Protein AF-A0A9D5MSA2-F1 (afdb_monomer_lite)

Sequence (176 aa):
MNFQTQTVTMQEIEQLLKQGGQPVIFFVNGDSSALLQPTLATNIQATTGYEAATAITNDNKSYEMMLSNYLHQLGIPAHIKGYEYIKKAIELAMQNASILRSITKELYPDIAKCYGTTPSRVERAIRHAIETAWNRGSIELQDDLFGTTISNMKGKPTNGEFIAMIAEKFRLQTVA

Secondary structure (DSSP, 8-state):
--PPP----HHHHHHHHTT-SSPPP----S---TTSHHHHHHHHHHHH-S--------HHHHHHHHHHHHHHHTT--TTSHHHHHHHHHHHHHHH-GGGGGGTTTTHHHHHHHHTTS-HHHHHHHHHHHHHHHHHHS-HHHHHHHH-TTS-TTS-SPPHHHHHHHHHHHHHHHHH-

Structure (mmCIF, N/CA/C/O backbone):
data_AF-A0A9D5MSA2-F1
#
_entry.id   AF-A0A9D5MSA2-F1
#
loop_
_atom_site.group_PDB
_atom_site.id
_atom_site.type_symbol
_atom_site.label_atom_id
_atom_site.label_alt_id
_atom_site.label_comp_id
_atom_site.label_asym_id
_atom_site.label_entity_id
_atom_site.label_seq_id
_atom_site.pdbx_PDB_ins_code
_atom_site.Cartn_x
_atom_site.Cartn_y
_atom_site.Cartn_z
_atom_site.occupancy
_atom_site.B_iso_or_equiv
_atom_site.auth_seq_id
_atom_site.auth_comp_id
_atom_site.auth_asym_id
_atom_site.auth_atom_id
_atom_site.pdbx_PDB_model_num
ATOM 1 N N . MET A 1 1 ? -1.607 21.422 23.959 1.00 36.84 1 MET A N 1
ATOM 2 C CA . MET A 1 1 ? -2.524 21.440 25.120 1.00 36.84 1 MET A CA 1
ATOM 3 C C . MET A 1 1 ? -2.220 20.204 25.948 1.00 36.84 1 MET A C 1
ATOM 5 O O . MET A 1 1 ? -2.260 19.121 25.387 1.00 36.84 1 MET A O 1
ATOM 9 N N . ASN A 1 2 ? -1.849 20.358 27.221 1.00 33.44 2 ASN A N 1
ATOM 10 C CA . ASN A 1 2 ? -1.682 19.227 28.137 1.00 33.44 2 ASN A CA 1
ATOM 11 C C . ASN A 1 2 ? -3.052 18.906 28.735 1.00 33.44 2 ASN A C 1
ATOM 13 O O . ASN A 1 2 ? -3.585 19.719 29.487 1.00 33.44 2 ASN A O 1
ATOM 17 N N . PHE A 1 3 ? -3.628 17.761 28.382 1.00 44.97 3 PHE A N 1
ATOM 18 C CA . PHE A 1 3 ? -4.864 17.279 28.993 1.00 44.97 3 PHE A CA 1
ATOM 19 C C . PHE A 1 3 ? -4.500 16.382 30.177 1.00 44.97 3 PHE A C 1
ATOM 21 O O . PHE A 1 3 ? -3.774 15.404 30.009 1.00 44.97 3 PHE A O 1
ATOM 28 N N . GLN A 1 4 ? -4.959 16.733 31.378 1.00 41.66 4 GLN A N 1
ATOM 29 C CA . GLN A 1 4 ? -4.840 15.860 32.545 1.00 41.66 4 GLN A CA 1
ATOM 30 C C . GLN A 1 4 ? -6.066 14.950 32.608 1.00 41.66 4 GLN A C 1
ATOM 32 O O . GLN A 1 4 ? -7.195 15.424 32.497 1.00 41.66 4 GLN A O 1
ATOM 37 N N . THR A 1 5 ? -5.849 13.645 32.754 1.00 48.53 5 THR A N 1
ATOM 38 C CA . THR A 1 5 ? -6.921 12.666 32.938 1.00 48.53 5 THR A CA 1
ATOM 39 C C . THR A 1 5 ? -7.240 12.534 34.424 1.00 48.53 5 THR A C 1
ATOM 41 O O . THR A 1 5 ? -6.344 12.402 35.256 1.00 48.53 5 THR A O 1
ATOM 44 N N . GLN A 1 6 ? -8.527 12.574 34.766 1.00 59.47 6 GLN A N 1
ATOM 45 C CA . GLN A 1 6 ? -9.015 12.369 36.127 1.00 59.47 6 GLN A CA 1
ATOM 46 C C . GLN A 1 6 ? -10.194 11.398 36.095 1.00 59.47 6 GLN A C 1
ATOM 48 O O . GLN A 1 6 ? -11.087 11.519 35.257 1.00 59.47 6 GLN A O 1
ATOM 53 N N . THR A 1 7 ? -10.201 10.437 37.016 1.00 56.62 7 THR A N 1
ATOM 54 C CA . THR A 1 7 ? -11.362 9.577 37.250 1.00 56.62 7 THR A CA 1
ATOM 55 C C . THR A 1 7 ? -12.430 10.384 37.980 1.00 56.62 7 THR A C 1
ATOM 57 O O . THR A 1 7 ? -12.160 10.917 39.053 1.00 56.62 7 THR A O 1
ATOM 60 N N . VAL A 1 8 ? -13.630 10.454 37.408 1.00 63.06 8 VAL A N 1
ATOM 61 C CA . VAL A 1 8 ? -14.805 11.112 37.998 1.00 63.06 8 VAL A CA 1
ATOM 62 C C . VAL A 1 8 ? -15.888 10.086 38.306 1.00 63.06 8 VAL A C 1
ATOM 64 O O . VAL A 1 8 ? -16.081 9.114 37.573 1.00 63.06 8 VAL A O 1
ATOM 67 N N . THR A 1 9 ? -16.591 10.299 39.410 1.00 71.31 9 THR A N 1
ATOM 68 C CA . THR A 1 9 ? -17.727 9.488 39.850 1.00 71.31 9 THR A CA 1
ATOM 69 C C . THR A 1 9 ? -19.030 9.948 39.186 1.00 71.31 9 THR A C 1
ATOM 71 O O . THR A 1 9 ? -19.163 11.095 38.762 1.00 71.31 9 THR A O 1
ATOM 74 N N . MET A 1 10 ? -20.043 9.074 39.132 1.00 61.34 10 MET A N 1
ATOM 75 C CA . MET A 1 10 ? -21.355 9.418 38.554 1.00 61.34 10 MET A CA 1
ATOM 76 C C . MET A 1 10 ? -22.056 10.578 39.277 1.00 61.34 10 MET A C 1
ATOM 78 O O . MET A 1 10 ? -22.744 11.371 38.641 1.00 61.34 10 MET A O 1
ATOM 82 N N . GLN A 1 11 ? -21.842 10.728 40.586 1.00 67.25 11 GLN A N 1
ATOM 83 C CA . GLN A 1 11 ? -22.419 11.833 41.358 1.00 67.25 11 GLN A CA 1
ATOM 84 C C . GLN A 1 11 ? -21.805 13.187 40.975 1.00 67.25 11 GLN A C 1
ATOM 86 O O . GLN A 1 11 ? -22.522 14.180 40.857 1.00 67.25 11 GLN A O 1
ATOM 91 N N . GLU A 1 12 ? -20.496 13.223 40.723 1.00 70.19 12 GLU A N 1
ATOM 92 C CA . GLU A 1 12 ? -19.803 14.426 40.245 1.00 70.19 12 GLU A CA 1
ATOM 93 C C . GLU A 1 12 ? -20.259 14.793 38.828 1.00 70.19 12 GLU A C 1
ATOM 95 O O . GLU A 1 12 ? -20.496 15.965 38.535 1.00 70.19 12 GLU A O 1
ATOM 100 N N . ILE A 1 13 ? -20.470 13.789 37.970 1.00 66.38 13 ILE A N 1
ATOM 101 C CA . ILE A 1 13 ? -21.014 13.970 36.618 1.00 66.38 13 ILE A CA 1
ATOM 102 C C . ILE A 1 13 ? -22.407 14.606 36.670 1.00 66.38 13 ILE A C 1
ATOM 104 O O . ILE A 1 13 ? -22.654 15.609 36.002 1.00 66.38 13 ILE A O 1
ATOM 108 N N . GLU A 1 14 ? -23.312 14.078 37.495 1.00 67.25 14 GLU A N 1
ATOM 109 C CA . GLU A 1 14 ? -24.654 14.646 37.652 1.00 67.25 14 GLU A CA 1
ATOM 110 C C . GLU A 1 14 ? -24.626 16.090 38.162 1.00 67.25 14 GLU A C 1
ATOM 112 O O . GLU A 1 14 ? -25.434 16.919 37.734 1.00 67.25 14 GLU A O 1
ATOM 117 N N . GLN A 1 15 ? -23.707 16.405 39.076 1.00 70.44 15 GLN A N 1
ATOM 118 C CA . GLN A 1 15 ? -23.569 17.748 39.628 1.00 70.44 15 GLN A CA 1
ATOM 119 C C . GLN A 1 15 ? -23.040 18.746 38.591 1.00 70.44 15 GLN A C 1
ATOM 121 O O . GLN A 1 15 ? -23.484 19.894 38.586 1.00 70.44 15 GLN A O 1
ATOM 126 N N . LEU A 1 16 ? -22.149 18.316 37.692 1.00 65.75 16 LEU A N 1
ATOM 127 C CA . LEU A 1 16 ? -21.674 19.127 36.567 1.00 65.75 16 LEU A CA 1
ATOM 128 C C . LEU A 1 16 ? -22.790 19.394 35.550 1.00 65.75 16 LEU A C 1
ATOM 130 O O . LEU A 1 16 ? -22.964 20.530 35.112 1.00 65.75 16 LEU A O 1
ATOM 134 N N . LEU A 1 17 ? -23.596 18.380 35.224 1.00 64.44 17 LEU A N 1
ATOM 135 C CA . LEU A 1 17 ? -24.706 18.520 34.275 1.00 64.44 17 LEU A CA 1
ATOM 136 C C . LEU A 1 17 ? -25.809 19.458 34.800 1.00 64.44 17 LEU A C 1
ATOM 138 O O . LEU A 1 17 ? -26.369 20.248 34.039 1.00 64.44 17 LEU A O 1
ATOM 142 N N . LYS A 1 18 ? -26.076 19.440 36.114 1.00 68.19 18 LYS A N 1
ATOM 143 C CA . LYS A 1 18 ? -27.074 20.308 36.771 1.00 68.19 18 LYS A CA 1
ATOM 144 C C . LYS A 1 18 ? -26.703 21.798 36.791 1.00 68.19 18 LYS A C 1
ATOM 146 O O . LYS A 1 18 ? -27.581 22.615 37.057 1.00 68.19 18 LYS A O 1
ATOM 151 N N . GLN A 1 19 ? -25.450 22.172 36.512 1.00 64.50 19 GLN A N 1
ATOM 152 C CA . GLN A 1 19 ? -25.018 23.580 36.506 1.00 64.50 19 GLN A CA 1
ATOM 153 C C . GLN A 1 19 ? -25.380 24.342 35.216 1.00 64.50 19 GLN A C 1
ATOM 155 O O . GLN A 1 19 ? -25.252 25.561 35.195 1.00 64.50 19 GLN A O 1
ATOM 160 N N . GLY A 1 20 ? -25.926 23.656 34.202 1.00 50.72 20 GLY A N 1
ATOM 161 C CA . GLY A 1 20 ? -2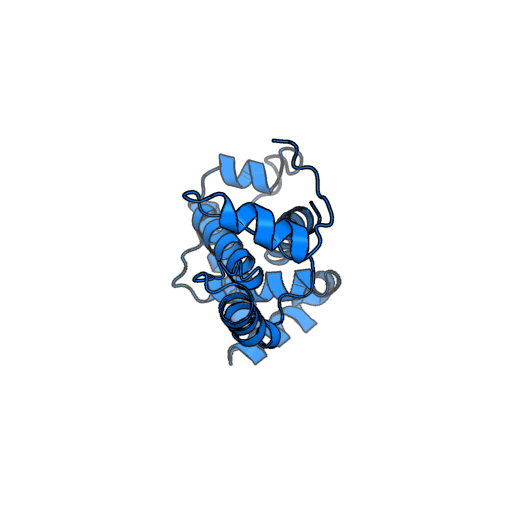6.721 24.243 33.118 1.00 50.72 20 GLY A CA 1
ATOM 162 C C . GLY A 1 20 ? -25.956 25.033 32.044 1.00 50.72 20 GLY A C 1
ATOM 163 O O . GLY A 1 20 ? -25.416 26.105 32.293 1.00 50.72 20 GLY A O 1
ATOM 164 N N . GLY A 1 21 ? -26.028 24.555 30.795 1.00 56.69 21 GLY A N 1
ATOM 165 C CA . GLY A 1 21 ? -25.894 25.398 29.594 1.00 56.69 21 GLY A CA 1
ATOM 166 C C . GLY A 1 21 ? -24.734 25.099 28.641 1.00 56.69 21 GLY A C 1
ATOM 167 O O . GLY A 1 21 ? -24.761 25.606 27.522 1.00 56.69 21 GLY A O 1
ATOM 168 N N . GLN A 1 22 ? -23.747 24.279 29.021 1.00 56.53 22 GLN A N 1
ATOM 169 C CA . GLN A 1 22 ? -22.640 23.909 28.127 1.00 56.53 22 GLN A CA 1
ATOM 170 C C . GLN A 1 22 ? -22.557 22.397 27.888 1.00 56.53 22 GLN A C 1
ATOM 172 O O . GLN A 1 22 ? -22.730 21.622 28.830 1.00 56.53 22 GLN A O 1
ATOM 177 N N . PRO A 1 23 ? -22.295 21.963 26.640 1.00 57.28 23 PRO A N 1
ATOM 178 C CA . PRO A 1 23 ? -22.116 20.553 26.328 1.00 57.28 23 PRO A CA 1
ATOM 179 C C . PRO A 1 23 ? -20.853 20.015 27.010 1.00 57.28 23 PRO A C 1
ATOM 181 O O . PRO A 1 23 ? -19.770 20.585 26.876 1.00 57.28 23 PRO A O 1
ATOM 184 N N . VAL A 1 24 ? -20.992 18.898 27.723 1.00 64.56 24 VAL A N 1
ATOM 185 C CA . VAL A 1 24 ? -19.878 18.180 28.358 1.00 64.56 24 VAL A CA 1
ATOM 186 C C . VAL A 1 24 ? -19.486 17.002 27.466 1.00 64.56 24 VAL A C 1
ATOM 188 O O . VAL A 1 24 ? -20.344 16.213 27.075 1.00 64.56 24 VAL A O 1
ATOM 191 N N . ILE A 1 25 ? -18.197 16.880 27.134 1.00 62.72 25 ILE A N 1
ATOM 192 C CA . ILE A 1 25 ? -17.659 15.770 26.333 1.00 62.72 25 ILE A CA 1
ATOM 193 C C . ILE A 1 25 ? -16.958 14.779 27.265 1.00 62.72 25 ILE A C 1
ATOM 195 O O . ILE A 1 25 ? -16.060 15.160 28.014 1.00 62.72 25 ILE A O 1
ATOM 199 N N . PHE A 1 26 ? -17.340 13.504 27.181 1.00 65.12 26 PHE A N 1
ATOM 200 C CA . PHE A 1 26 ? -16.696 12.406 27.900 1.00 65.12 26 PHE A CA 1
ATOM 201 C C . PHE A 1 26 ? -15.825 11.582 26.950 1.00 65.12 26 PHE A C 1
ATOM 203 O O . PHE A 1 26 ? -16.285 11.170 25.886 1.00 65.12 26 PHE A O 1
ATOM 210 N N . PHE A 1 27 ? -14.585 11.308 27.357 1.00 58.62 27 PHE A N 1
ATOM 211 C CA . PHE A 1 27 ? -13.688 10.383 26.666 1.00 58.62 27 PHE A CA 1
ATOM 212 C C . PHE A 1 27 ? -13.659 9.058 27.429 1.00 58.62 27 PHE A C 1
ATOM 214 O O . PHE A 1 27 ? -13.379 9.038 28.627 1.00 58.62 27 PHE A O 1
ATOM 221 N N . VAL A 1 28 ? -13.953 7.951 26.746 1.00 60.12 28 VAL A N 1
ATOM 222 C CA . VAL A 1 28 ? -13.870 6.603 27.322 1.00 60.12 28 VAL A CA 1
ATOM 223 C C . VAL A 1 28 ? -12.564 5.970 26.848 1.00 60.12 28 VAL A C 1
ATOM 225 O O . VAL A 1 28 ? -12.382 5.771 25.653 1.00 60.12 28 VAL A O 1
ATOM 228 N N . ASN A 1 29 ? -11.656 5.658 27.775 1.00 46.75 29 ASN A N 1
ATOM 229 C CA . ASN A 1 29 ? -10.449 4.881 27.484 1.00 46.75 29 ASN A CA 1
ATOM 230 C C . ASN A 1 29 ? -10.742 3.395 27.728 1.00 46.75 29 ASN A C 1
ATOM 232 O O . ASN A 1 29 ? -10.865 2.971 28.876 1.00 46.75 29 ASN A O 1
ATOM 236 N N . GLY A 1 30 ? -10.873 2.612 26.659 1.00 52.72 30 GLY A N 1
ATOM 237 C CA . GLY A 1 30 ? -11.161 1.178 26.725 1.00 52.72 30 GLY A CA 1
ATOM 238 C C . GLY A 1 30 ? -11.937 0.689 25.505 1.00 52.72 30 GLY A C 1
ATOM 239 O O . GLY A 1 30 ? -12.570 1.484 24.818 1.00 52.72 30 GLY A O 1
ATOM 240 N N . ASP A 1 31 ? -11.839 -0.613 25.233 1.00 48.25 31 ASP A N 1
ATOM 241 C CA . ASP A 1 31 ? -12.243 -1.276 23.989 1.00 48.25 31 ASP A CA 1
ATOM 242 C C . ASP A 1 31 ? -13.576 -0.761 23.411 1.00 48.25 31 ASP A C 1
ATOM 244 O O . ASP A 1 31 ? -14.658 -0.971 23.973 1.00 48.25 31 ASP A O 1
ATOM 248 N N . SER A 1 32 ? -13.483 -0.103 22.251 1.00 52.97 32 SER A N 1
ATOM 249 C CA . SER A 1 32 ? -14.593 0.484 21.488 1.00 52.97 32 SER A CA 1
ATOM 250 C C . SER A 1 32 ? -15.433 -0.587 20.788 1.00 52.97 32 SER A C 1
ATOM 252 O O . SER A 1 32 ? -15.779 -0.466 19.610 1.00 52.97 32 SER A O 1
ATOM 254 N N . SER A 1 33 ? -15.773 -1.670 21.488 1.00 48.97 33 SER A N 1
ATOM 255 C CA . SER A 1 33 ? -16.647 -2.685 20.919 1.00 48.97 33 SER A CA 1
ATOM 256 C C . SER A 1 33 ? -18.022 -2.063 20.648 1.00 48.97 33 SER A C 1
ATOM 258 O O . SER A 1 33 ? -18.666 -1.479 21.523 1.00 48.97 33 SER A O 1
ATOM 260 N N . ALA A 1 34 ? -18.481 -2.183 19.400 1.00 50.25 34 ALA A N 1
ATOM 261 C CA . ALA A 1 34 ? -19.756 -1.643 18.923 1.00 50.25 34 ALA A CA 1
ATOM 262 C C . ALA A 1 34 ? -20.981 -2.094 19.749 1.00 50.25 34 ALA A C 1
ATOM 264 O O . ALA A 1 34 ? -22.050 -1.499 19.648 1.00 50.25 34 ALA A O 1
ATOM 265 N N . LEU A 1 35 ? -20.821 -3.122 20.590 1.00 44.81 35 LEU A N 1
ATOM 266 C CA . LEU A 1 35 ? -21.859 -3.714 21.431 1.00 44.81 35 LEU A CA 1
ATOM 267 C C . LEU A 1 35 ? -22.116 -2.955 22.747 1.00 44.81 35 LEU A C 1
ATOM 269 O O . LEU A 1 35 ? -23.176 -3.136 23.340 1.00 44.81 35 LEU A O 1
ATOM 273 N N . LEU A 1 36 ? -21.197 -2.096 23.204 1.00 49.34 36 LEU A N 1
ATOM 274 C CA . LEU A 1 36 ? -21.383 -1.304 24.434 1.00 49.34 36 LEU A CA 1
ATOM 275 C C . LEU A 1 36 ? -22.118 0.027 24.186 1.00 49.34 36 LEU A C 1
ATOM 277 O O . LEU A 1 36 ? -22.611 0.658 25.119 1.00 49.34 36 LEU A O 1
ATOM 281 N N . GLN A 1 37 ? -22.214 0.451 22.926 1.00 54.03 37 GLN A N 1
ATOM 282 C CA . GLN A 1 37 ? -22.588 1.812 22.528 1.00 54.03 37 GLN A CA 1
ATOM 283 C C . GLN A 1 37 ? -24.081 2.148 22.681 1.00 54.03 37 GLN A C 1
ATOM 285 O O . GLN A 1 37 ? -24.373 3.212 23.232 1.00 54.03 37 GLN A O 1
ATOM 290 N N . PRO A 1 38 ? -25.036 1.281 22.273 1.00 53.50 38 PRO A N 1
ATOM 291 C CA . PRO A 1 38 ? -26.453 1.573 22.488 1.00 53.50 38 PRO A CA 1
ATOM 292 C C . PRO A 1 38 ? -26.753 1.619 23.989 1.00 53.50 38 PRO A C 1
ATOM 294 O O . PRO A 1 38 ? -27.417 2.525 24.476 1.00 53.50 38 PRO A O 1
ATOM 297 N N . THR A 1 39 ? -26.174 0.680 24.736 1.00 54.66 39 THR A N 1
ATOM 298 C CA . THR A 1 39 ? -26.394 0.507 26.170 1.00 54.66 39 THR A CA 1
ATOM 299 C C . THR A 1 39 ? -25.885 1.702 26.977 1.00 54.66 39 THR A C 1
ATOM 301 O O . THR A 1 39 ? -26.574 2.153 27.883 1.00 54.66 39 THR A O 1
ATOM 304 N N . LEU A 1 40 ? -24.722 2.272 26.642 1.00 56.53 40 LEU A N 1
ATOM 305 C CA . LEU A 1 40 ? -24.169 3.435 27.350 1.00 56.53 40 LEU A CA 1
ATOM 306 C C . LEU A 1 40 ? -24.986 4.712 27.116 1.00 56.53 40 LEU A C 1
ATOM 308 O O . LEU A 1 40 ? -25.344 5.380 28.084 1.00 56.53 40 LEU A O 1
ATOM 312 N N . ALA A 1 41 ? -25.323 5.034 25.863 1.00 58.00 41 ALA A N 1
ATOM 313 C CA . ALA A 1 41 ? -26.126 6.218 25.546 1.00 58.00 41 ALA A CA 1
ATOM 314 C C . ALA A 1 41 ? -27.530 6.131 26.173 1.00 58.00 41 ALA A C 1
ATOM 316 O O . ALA A 1 41 ? -27.994 7.088 26.796 1.00 58.00 41 ALA A O 1
ATOM 317 N N . THR A 1 42 ? -28.166 4.955 26.094 1.00 58.00 42 THR A N 1
ATOM 318 C CA . THR A 1 42 ? -29.465 4.697 26.729 1.00 58.00 42 THR A CA 1
ATOM 319 C C . THR A 1 42 ? -29.384 4.768 28.255 1.00 58.00 42 THR A C 1
ATOM 321 O O . THR A 1 42 ? -30.260 5.366 28.877 1.00 58.00 42 THR A O 1
ATOM 324 N N . ASN A 1 43 ? -28.328 4.233 28.877 1.00 58.34 43 ASN A N 1
ATOM 325 C CA . ASN A 1 43 ? -28.171 4.276 30.333 1.00 58.34 43 ASN A CA 1
ATOM 326 C C . ASN A 1 43 ? -27.904 5.695 30.855 1.00 58.34 43 ASN A C 1
ATOM 328 O O . ASN A 1 43 ? -28.415 6.053 31.917 1.00 58.34 43 ASN A O 1
ATOM 332 N N . ILE A 1 44 ? -27.149 6.520 30.122 1.00 59.28 44 ILE A N 1
ATOM 333 C CA . ILE A 1 44 ? -26.904 7.921 30.498 1.00 59.28 44 ILE A CA 1
ATOM 334 C C . ILE A 1 44 ? -28.202 8.727 30.418 1.00 59.28 44 ILE A C 1
ATOM 336 O O . ILE A 1 44 ? -28.530 9.436 31.372 1.00 59.28 44 ILE A O 1
ATOM 340 N N . GLN A 1 45 ? -28.982 8.570 29.344 1.00 64.50 45 GLN A N 1
ATOM 341 C CA . GLN A 1 45 ? -30.280 9.235 29.221 1.00 64.50 45 GLN A CA 1
ATOM 342 C C . GLN A 1 45 ? -31.253 8.774 30.317 1.00 64.50 45 GLN A C 1
ATOM 344 O O . GLN A 1 45 ? -31.911 9.605 30.938 1.00 64.50 45 GLN A O 1
ATOM 349 N N . ALA A 1 46 ? -31.300 7.470 30.610 1.00 58.88 46 ALA A N 1
ATOM 350 C CA . ALA A 1 46 ? -32.165 6.911 31.648 1.00 58.88 46 ALA A CA 1
ATOM 351 C C . ALA A 1 46 ? -31.788 7.366 33.071 1.00 58.88 46 ALA A C 1
ATOM 353 O O . ALA A 1 46 ? -32.669 7.519 33.912 1.00 58.88 46 ALA A O 1
ATOM 354 N N . THR A 1 47 ? -30.498 7.588 33.343 1.00 59.09 47 THR A N 1
ATOM 355 C CA . THR A 1 47 ? -30.007 7.957 34.684 1.00 59.09 47 THR A CA 1
ATOM 356 C C . THR A 1 47 ? -30.034 9.467 34.913 1.00 59.09 47 THR A C 1
ATOM 358 O O . THR A 1 47 ? -30.334 9.923 36.011 1.00 59.09 47 THR A O 1
ATOM 361 N N . THR A 1 48 ? -29.740 10.259 33.879 1.00 60.59 48 THR A N 1
ATOM 362 C CA . THR A 1 48 ? -29.497 11.703 34.029 1.00 60.59 48 THR A CA 1
ATOM 363 C C . THR A 1 48 ? -30.564 12.584 33.375 1.00 60.59 48 THR A C 1
ATOM 365 O O . THR A 1 48 ? -30.670 13.758 33.720 1.00 60.59 48 THR A O 1
ATOM 368 N N . GLY A 1 49 ? -31.368 12.042 32.452 1.00 59.94 49 GLY A N 1
ATOM 369 C CA . GLY A 1 49 ? -32.382 12.783 31.694 1.00 59.94 49 GLY A CA 1
ATOM 370 C C . GLY A 1 49 ? -31.834 13.661 30.561 1.00 59.94 49 GLY A C 1
ATOM 371 O O . GLY A 1 49 ? -32.623 14.268 29.841 1.00 59.94 49 GLY A O 1
ATOM 372 N N . TYR A 1 50 ? -30.512 13.724 30.372 1.00 62.38 50 TYR A N 1
ATOM 373 C CA . TYR A 1 50 ? -29.877 14.504 29.305 1.00 62.38 50 TYR A CA 1
ATOM 374 C C . TYR A 1 50 ? -29.690 13.671 28.030 1.00 62.38 50 TYR A C 1
ATOM 376 O O . TYR A 1 50 ? -29.385 12.477 28.092 1.00 62.38 50 TYR A O 1
ATOM 384 N N . GLU A 1 51 ? -29.841 14.305 26.863 1.00 59.97 51 GLU A N 1
ATOM 385 C CA . GLU A 1 51 ? -29.522 13.677 25.578 1.00 59.97 51 GLU A CA 1
ATOM 386 C C . GLU A 1 51 ? -28.008 13.469 25.458 1.00 59.97 51 GLU A C 1
ATOM 388 O O . GLU A 1 51 ? -27.227 14.421 25.417 1.00 59.97 51 GLU A O 1
ATOM 393 N N . A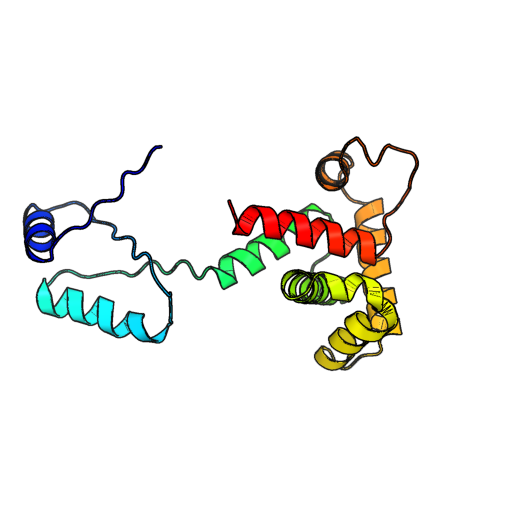LA A 1 52 ? -27.587 12.207 25.402 1.00 58.72 52 ALA A N 1
ATOM 394 C CA . ALA A 1 52 ? -26.202 11.832 25.164 1.00 58.72 52 ALA A CA 1
ATOM 395 C C . ALA A 1 52 ? -25.999 11.531 23.673 1.00 58.72 52 ALA A C 1
ATOM 397 O O . ALA A 1 52 ? -26.552 10.566 23.147 1.00 58.72 52 ALA A O 1
ATOM 398 N N . ALA A 1 53 ? -25.175 12.329 22.993 1.00 56.00 53 ALA A N 1
ATOM 399 C CA . ALA A 1 53 ? -24.703 12.026 21.645 1.00 56.00 53 ALA A CA 1
ATOM 400 C C . ALA A 1 53 ? -23.307 11.393 21.724 1.00 56.00 53 ALA A C 1
ATOM 402 O O . ALA A 1 53 ? -22.359 12.009 22.209 1.00 56.00 53 ALA A O 1
ATOM 403 N N . THR A 1 54 ? -23.162 10.156 21.250 1.00 54.72 54 THR A N 1
ATOM 404 C CA . THR A 1 54 ? -21.859 9.483 21.198 1.00 54.72 54 THR A CA 1
ATOM 405 C C . THR A 1 54 ? -21.134 9.855 19.903 1.00 54.72 54 THR A C 1
ATOM 407 O O . THR A 1 54 ? -21.536 9.437 18.819 1.00 54.72 54 THR A O 1
ATOM 410 N N . ALA A 1 55 ? -20.044 10.619 19.998 1.00 51.28 55 ALA A N 1
ATOM 411 C CA . ALA A 1 55 ? -19.113 10.806 18.887 1.00 51.28 55 ALA A CA 1
ATOM 412 C C . ALA A 1 55 ? -18.135 9.622 18.859 1.00 51.28 55 ALA A C 1
ATOM 414 O O . ALA A 1 55 ? -17.165 9.582 19.609 1.00 51.28 55 ALA A O 1
ATOM 415 N N . ILE A 1 56 ? -18.424 8.619 18.030 1.00 53.53 56 ILE A N 1
ATOM 416 C CA . ILE A 1 56 ? -17.575 7.430 17.893 1.00 53.53 56 ILE A CA 1
ATOM 417 C C . ILE A 1 56 ? -16.409 7.771 16.963 1.00 53.53 56 ILE A C 1
ATOM 419 O O . ILE A 1 56 ? -16.597 7.900 15.748 1.00 53.53 56 ILE A O 1
ATOM 423 N N . THR A 1 57 ? -15.192 7.851 17.496 1.00 49.91 57 THR A N 1
ATOM 424 C CA . THR A 1 57 ? -13.984 7.733 16.676 1.00 49.91 57 THR A CA 1
ATOM 425 C C . THR A 1 57 ? -13.806 6.253 16.348 1.00 49.91 57 THR A C 1
ATOM 427 O O . THR A 1 57 ? -13.287 5.470 17.131 1.00 49.91 57 THR A O 1
ATOM 430 N N . ASN A 1 58 ? -14.330 5.812 15.203 1.00 53.28 58 ASN A N 1
ATOM 431 C CA . ASN A 1 58 ? -14.006 4.480 14.696 1.00 53.28 58 ASN A CA 1
ATOM 432 C C . ASN A 1 58 ? -12.534 4.505 14.263 1.00 53.28 58 ASN A C 1
ATOM 434 O O . ASN A 1 58 ? -12.242 4.912 13.138 1.00 53.28 58 ASN A O 1
ATOM 438 N N . ASP A 1 59 ? -11.618 4.075 15.128 1.00 56.91 59 ASP A N 1
ATOM 439 C CA . ASP A 1 59 ? -10.173 4.085 14.854 1.00 56.91 59 ASP A CA 1
ATOM 440 C C . ASP A 1 59 ? -9.823 3.346 13.549 1.00 56.91 59 ASP A C 1
ATOM 442 O O . ASP A 1 59 ? -8.983 3.801 12.776 1.00 56.91 59 ASP A O 1
ATOM 446 N N . ASN A 1 60 ? -10.573 2.291 13.201 1.00 55.16 60 ASN A N 1
ATOM 447 C CA . ASN A 1 60 ? -10.443 1.597 11.911 1.00 55.16 60 ASN A CA 1
ATOM 448 C C . ASN A 1 60 ? -10.848 2.455 10.699 1.00 55.16 60 ASN A C 1
ATOM 450 O O . ASN A 1 60 ? -10.203 2.391 9.652 1.00 55.16 60 ASN A O 1
ATOM 454 N N . LYS A 1 61 ? -11.895 3.285 10.817 1.00 61.22 61 LYS A N 1
ATOM 455 C CA . LYS A 1 61 ? -12.233 4.255 9.758 1.00 61.22 61 LYS A CA 1
ATOM 456 C C . LYS A 1 61 ? -11.169 5.346 9.667 1.00 61.22 61 LYS A C 1
ATOM 458 O O . LYS A 1 61 ? -10.907 5.830 8.571 1.00 61.22 61 LYS A O 1
ATOM 463 N N . SER A 1 62 ? -10.552 5.695 10.796 1.00 76.31 62 SER A N 1
ATOM 464 C CA . SER A 1 62 ? -9.457 6.661 10.859 1.00 76.31 62 SER A CA 1
ATOM 465 C C . SER A 1 62 ? -8.231 6.158 10.091 1.00 76.31 62 SER A C 1
ATOM 467 O O . SER A 1 62 ? -7.743 6.853 9.202 1.00 76.31 62 SER A O 1
ATOM 469 N N . TYR A 1 63 ? -7.800 4.913 10.333 1.00 83.25 63 TYR A N 1
ATOM 470 C CA . TYR A 1 63 ? -6.664 4.300 9.636 1.00 83.25 63 TYR A CA 1
ATOM 471 C C . TYR A 1 63 ? -6.877 4.206 8.120 1.00 83.25 63 TYR A C 1
ATOM 473 O O . TYR A 1 63 ? -6.055 4.690 7.342 1.00 83.25 63 TYR A O 1
ATOM 481 N N . GLU A 1 64 ? -8.005 3.634 7.690 1.00 84.88 64 GLU A N 1
ATOM 482 C CA . GLU A 1 64 ? -8.320 3.470 6.267 1.00 84.88 64 GLU A CA 1
ATOM 483 C C . GLU A 1 64 ? -8.382 4.814 5.533 1.00 84.88 64 GLU A C 1
ATOM 485 O O . GLU A 1 64 ? -7.916 4.931 4.395 1.00 84.88 64 GLU A O 1
ATOM 490 N N . MET A 1 65 ? -8.925 5.846 6.185 1.00 87.62 65 MET A N 1
ATOM 491 C CA . MET A 1 65 ? -8.992 7.199 5.640 1.00 87.62 65 MET A CA 1
ATOM 492 C C . MET A 1 65 ? -7.607 7.847 5.563 1.00 87.62 65 MET A C 1
ATOM 494 O O . MET A 1 65 ? -7.265 8.415 4.525 1.00 87.62 65 MET A O 1
ATOM 498 N N . MET A 1 66 ? -6.788 7.722 6.613 1.00 88.81 66 MET A N 1
ATOM 499 C CA . MET A 1 66 ? -5.409 8.215 6.614 1.00 88.81 66 MET A CA 1
ATOM 500 C C . MET A 1 66 ? -4.583 7.550 5.515 1.00 88.81 66 MET A C 1
ATOM 502 O O . MET A 1 66 ? -3.955 8.252 4.725 1.00 88.81 66 MET A O 1
ATOM 506 N N . LEU A 1 67 ? -4.639 6.221 5.398 1.00 91.38 67 LEU A N 1
ATOM 507 C CA . LEU A 1 67 ? -3.943 5.480 4.348 1.00 91.38 67 LEU A CA 1
ATOM 508 C C . LEU A 1 67 ? -4.414 5.906 2.958 1.00 91.38 67 LEU A C 1
ATOM 510 O O . LEU A 1 67 ? -3.599 6.153 2.070 1.00 91.38 67 LEU A O 1
ATOM 514 N N . SER A 1 68 ? -5.724 6.056 2.773 1.00 92.94 68 SER A N 1
ATOM 515 C CA . SER A 1 68 ? -6.285 6.455 1.483 1.00 92.94 68 SER A CA 1
ATOM 516 C C . SER A 1 68 ? -5.841 7.863 1.068 1.00 92.94 68 SER A C 1
ATOM 518 O O . SER A 1 68 ? -5.428 8.058 -0.079 1.00 92.94 68 SER A O 1
ATOM 520 N N . ASN A 1 69 ? -5.861 8.816 2.007 1.00 90.69 69 ASN A N 1
ATOM 521 C CA . ASN A 1 69 ? -5.360 10.179 1.810 1.00 90.69 69 ASN A CA 1
ATOM 522 C C . ASN A 1 69 ? -3.865 10.179 1.495 1.00 90.69 69 ASN A C 1
ATOM 524 O O . ASN A 1 69 ? -3.410 10.910 0.617 1.00 90.69 69 ASN A O 1
ATOM 528 N N . TYR A 1 70 ? -3.112 9.323 2.175 1.00 89.56 70 TYR A N 1
ATOM 529 C CA . TYR A 1 70 ? -1.676 9.222 2.006 1.00 89.56 70 TYR A CA 1
ATOM 530 C C . TYR A 1 70 ? -1.279 8.719 0.614 1.00 89.56 70 TYR A C 1
ATOM 532 O O . TYR A 1 70 ? -0.468 9.337 -0.074 1.00 89.56 70 TYR A O 1
ATOM 540 N N . LEU A 1 71 ? -1.911 7.639 0.146 1.00 92.19 71 LEU A N 1
ATOM 541 C CA . LEU A 1 71 ? -1.693 7.113 -1.204 1.00 92.19 71 LEU A CA 1
ATOM 542 C C . LEU A 1 71 ? -2.116 8.118 -2.290 1.00 92.19 71 LEU A C 1
ATOM 544 O O . LEU A 1 71 ? -1.484 8.186 -3.345 1.00 92.19 71 LEU A O 1
ATOM 548 N N . HIS A 1 72 ? -3.155 8.918 -2.029 1.00 90.69 72 HIS A N 1
ATOM 549 C CA . HIS A 1 72 ? -3.586 9.980 -2.935 1.00 90.69 72 HIS A CA 1
ATOM 550 C C . HIS A 1 72 ? -2.548 11.106 -3.047 1.00 90.69 72 HIS A C 1
ATOM 552 O O . HIS A 1 72 ? -2.200 11.499 -4.158 1.00 90.69 72 HIS A O 1
ATOM 558 N N . GLN A 1 73 ? -2.011 11.582 -1.918 1.00 88.75 73 GLN A N 1
ATOM 559 C CA . GLN A 1 73 ? -0.944 12.594 -1.891 1.00 88.75 73 GLN A CA 1
ATOM 560 C C . GLN A 1 73 ? 0.331 12.105 -2.585 1.00 88.75 73 GLN A C 1
ATOM 562 O O . GLN A 1 73 ? 1.008 12.873 -3.264 1.00 88.75 73 GLN A O 1
ATOM 567 N N . LEU A 1 74 ? 0.609 10.804 -2.486 1.00 88.12 74 LEU A N 1
ATOM 568 C CA . LEU A 1 74 ? 1.679 10.135 -3.220 1.00 88.12 74 LEU A CA 1
ATOM 569 C C . LEU A 1 74 ? 1.474 10.082 -4.741 1.00 88.12 74 LEU A C 1
ATOM 571 O O . LEU A 1 74 ? 2.385 9.692 -5.467 1.00 88.12 74 LEU A O 1
ATOM 575 N N . GLY A 1 75 ? 0.294 10.449 -5.239 1.00 90.38 75 GLY A N 1
ATOM 576 C CA . GLY A 1 75 ? -0.031 10.417 -6.661 1.00 90.38 75 GLY A CA 1
ATOM 577 C C . GLY A 1 75 ? -0.496 9.050 -7.163 1.00 90.38 75 GLY A C 1
ATOM 578 O O . GLY A 1 75 ? -0.558 8.844 -8.378 1.00 90.38 75 GLY A O 1
ATOM 579 N N . ILE A 1 76 ? -0.845 8.113 -6.271 1.00 93.31 76 ILE A N 1
ATOM 580 C CA . ILE A 1 76 ? -1.440 6.833 -6.669 1.00 93.31 76 ILE A CA 1
ATOM 581 C C . ILE A 1 76 ? -2.941 7.040 -6.927 1.00 93.31 76 ILE A C 1
ATOM 583 O O . ILE A 1 76 ? -3.681 7.409 -6.011 1.00 93.31 76 ILE A O 1
ATOM 587 N N . PRO A 1 77 ? -3.443 6.777 -8.149 1.00 92.19 77 PRO A N 1
ATOM 588 C CA . PRO A 1 77 ? -4.861 6.947 -8.448 1.00 92.19 77 PRO A CA 1
ATOM 589 C C . PRO A 1 77 ? -5.730 5.921 -7.706 1.00 92.19 77 PRO A C 1
ATOM 591 O O . PRO A 1 77 ? -5.471 4.726 -7.776 1.00 92.19 77 PRO A O 1
ATOM 594 N N . ALA A 1 78 ? -6.822 6.356 -7.076 1.00 94.44 78 ALA A N 1
ATOM 595 C CA . ALA A 1 78 ? -7.712 5.453 -6.331 1.00 94.44 78 ALA A CA 1
ATOM 596 C C . ALA A 1 78 ? -8.474 4.443 -7.216 1.00 94.44 78 ALA A C 1
ATOM 598 O O . ALA A 1 78 ? -8.915 3.401 -6.750 1.00 94.44 78 ALA A O 1
ATOM 599 N N . HIS A 1 79 ? -8.637 4.729 -8.511 1.00 94.25 79 HIS A N 1
ATOM 600 C CA . HIS A 1 79 ? -9.454 3.909 -9.414 1.00 94.25 79 HIS A CA 1
ATOM 601 C C . HIS A 1 79 ? -8.716 2.694 -10.007 1.00 94.25 79 HIS A C 1
ATOM 603 O O . HIS A 1 79 ? -9.329 1.890 -10.711 1.00 94.25 79 HIS A O 1
ATOM 609 N N . ILE A 1 80 ? -7.404 2.554 -9.786 1.00 96.62 80 ILE A N 1
ATOM 610 C CA . ILE A 1 80 ? -6.620 1.450 -10.359 1.00 96.62 8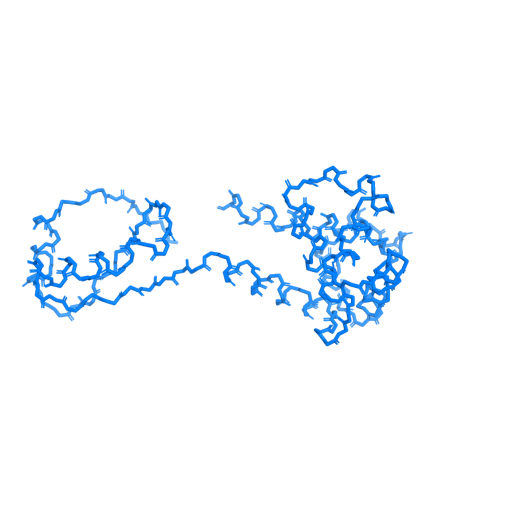0 ILE A CA 1
ATOM 611 C C . ILE A 1 80 ? -6.510 0.278 -9.384 1.00 96.62 80 ILE A C 1
ATOM 613 O O . ILE A 1 80 ? -6.414 0.456 -8.177 1.00 96.62 80 ILE A O 1
ATOM 617 N N . LYS A 1 81 ? -6.432 -0.953 -9.903 1.00 97.56 81 LYS A N 1
ATOM 618 C CA . LYS A 1 81 ? -6.343 -2.161 -9.058 1.00 97.56 81 LYS A CA 1
ATOM 619 C C . LYS A 1 81 ? -5.112 -2.192 -8.150 1.00 97.56 81 LYS A C 1
ATOM 621 O O . LYS A 1 81 ? -5.190 -2.727 -7.052 1.00 97.56 81 LYS A O 1
ATOM 626 N N . GLY A 1 82 ? -4.004 -1.589 -8.586 1.00 97.38 82 GLY A N 1
ATOM 627 C CA . GLY A 1 82 ? -2.796 -1.478 -7.769 1.00 97.38 82 GLY A CA 1
ATOM 628 C C . GLY A 1 82 ? -3.028 -0.732 -6.454 1.00 97.38 82 GLY A C 1
ATOM 629 O O . GLY A 1 82 ? -2.392 -1.076 -5.468 1.00 97.38 82 GLY A O 1
ATOM 630 N N . TYR A 1 83 ? -3.976 0.210 -6.409 1.00 97.50 83 TYR A N 1
ATOM 631 C CA . TYR A 1 83 ? -4.332 0.949 -5.197 1.00 97.50 83 TYR A CA 1
ATOM 632 C C . TYR A 1 83 ? -4.871 0.019 -4.101 1.00 97.50 83 TYR A C 1
ATOM 634 O O . TYR A 1 83 ? -4.300 -0.058 -3.016 1.00 97.50 83 TYR A O 1
ATOM 642 N N . GLU A 1 84 ? -5.899 -0.769 -4.420 1.00 97.44 84 GLU A N 1
ATOM 643 C CA . GLU A 1 84 ? -6.500 -1.738 -3.491 1.00 97.44 84 GLU A CA 1
ATOM 644 C C . GLU A 1 84 ? -5.500 -2.816 -3.052 1.00 97.44 84 GLU A C 1
ATOM 646 O O . GLU A 1 84 ? -5.469 -3.237 -1.893 1.00 97.44 84 GLU A O 1
ATOM 651 N N . TYR A 1 85 ? -4.631 -3.249 -3.970 1.00 98.44 85 TYR A N 1
ATOM 652 C CA . TYR A 1 85 ? -3.596 -4.231 -3.655 1.00 98.44 85 TYR A CA 1
ATOM 653 C C . TYR A 1 85 ? -2.527 -3.663 -2.721 1.00 98.44 85 TYR A C 1
ATOM 655 O O . TYR A 1 85 ? -2.089 -4.373 -1.821 1.00 98.44 85 TYR A O 1
ATOM 663 N N . ILE A 1 86 ? -2.131 -2.398 -2.894 1.00 9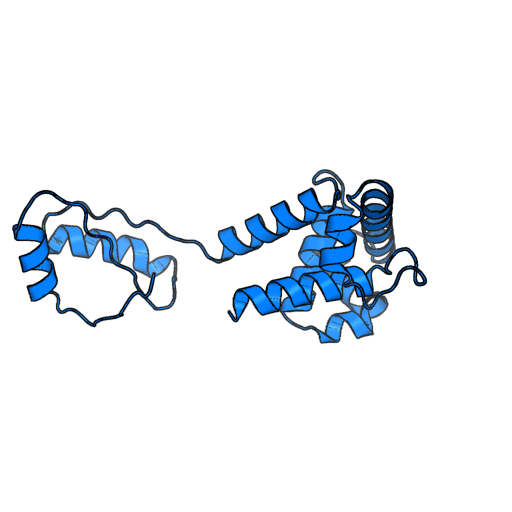7.88 86 ILE A N 1
ATOM 664 C CA . ILE A 1 86 ? -1.201 -1.707 -1.993 1.00 97.88 86 ILE A CA 1
ATOM 665 C C . ILE A 1 86 ? -1.813 -1.575 -0.601 1.00 97.88 86 ILE A C 1
ATOM 667 O O . ILE A 1 86 ? -1.148 -1.922 0.372 1.00 97.88 86 ILE A O 1
ATOM 671 N N . LYS A 1 87 ? -3.078 -1.147 -0.495 1.00 96.81 87 LYS A N 1
ATOM 672 C CA . LYS A 1 87 ? -3.769 -1.056 0.799 1.00 96.81 87 LYS A CA 1
ATOM 673 C C . LYS A 1 87 ? -3.756 -2.394 1.532 1.00 96.81 87 LYS A C 1
ATOM 675 O O . LYS A 1 87 ? -3.301 -2.465 2.671 1.00 96.81 87 LYS A O 1
ATOM 680 N N . LYS A 1 88 ? -4.143 -3.473 0.840 1.00 97.38 88 LYS A N 1
ATOM 681 C CA . LYS A 1 88 ? -4.128 -4.815 1.434 1.00 97.38 88 LYS A CA 1
ATOM 682 C C . LYS A 1 88 ? -2.717 -5.284 1.795 1.00 97.38 88 LYS A C 1
ATOM 684 O O . LYS A 1 88 ? -2.528 -5.931 2.818 1.00 97.38 88 LYS A O 1
ATOM 689 N N . ALA A 1 89 ? -1.723 -4.960 0.972 1.00 97.62 89 ALA A N 1
ATOM 690 C CA . ALA A 1 89 ? -0.336 -5.309 1.244 1.00 97.62 89 ALA A CA 1
ATOM 691 C C . ALA A 1 89 ? 0.199 -4.628 2.511 1.00 97.62 89 ALA A C 1
ATOM 693 O O . ALA A 1 89 ? 0.888 -5.272 3.299 1.00 97.62 89 ALA A O 1
ATOM 694 N N . ILE A 1 90 ? -0.132 -3.350 2.712 1.00 96.31 90 ILE A N 1
ATOM 695 C CA . ILE A 1 90 ? 0.254 -2.582 3.900 1.00 96.31 90 ILE A CA 1
ATOM 696 C C . ILE A 1 90 ? -0.449 -3.136 5.139 1.00 96.31 90 ILE A C 1
ATOM 698 O O . ILE A 1 90 ? 0.214 -3.356 6.147 1.00 96.31 90 ILE A O 1
ATOM 702 N N . GLU A 1 91 ? -1.746 -3.439 5.052 1.00 94.44 91 GLU A N 1
ATOM 703 C CA . GLU A 1 91 ? -2.503 -4.075 6.138 1.00 94.44 91 GLU A CA 1
ATOM 704 C C . GLU A 1 91 ? -1.835 -5.389 6.590 1.00 94.44 91 GLU A C 1
ATOM 706 O O . GLU A 1 91 ? -1.542 -5.573 7.772 1.00 94.44 91 GLU A O 1
ATOM 711 N N . LEU A 1 92 ? -1.514 -6.279 5.641 1.00 95.50 92 LEU A N 1
ATOM 712 C CA . LEU A 1 92 ? -0.840 -7.551 5.927 1.00 95.50 92 LEU A CA 1
ATOM 713 C C . LEU A 1 92 ? 0.572 -7.345 6.498 1.00 95.50 92 LEU A C 1
ATOM 715 O O . LEU A 1 92 ? 0.976 -8.047 7.424 1.00 95.50 92 LEU A O 1
ATOM 719 N N . ALA A 1 93 ? 1.321 -6.369 5.982 1.00 95.38 93 ALA A N 1
ATOM 720 C CA . ALA A 1 93 ? 2.652 -6.039 6.484 1.00 95.38 93 ALA A CA 1
ATOM 721 C C . ALA A 1 93 ? 2.622 -5.420 7.891 1.00 95.38 93 ALA A C 1
ATOM 723 O O . ALA A 1 93 ? 3.558 -5.623 8.664 1.00 95.38 93 ALA A O 1
ATOM 724 N N . MET A 1 94 ? 1.560 -4.691 8.245 1.00 92.25 94 MET A N 1
ATOM 725 C CA . MET A 1 94 ? 1.355 -4.181 9.601 1.00 92.25 94 MET A CA 1
ATOM 726 C C . MET A 1 94 ? 1.008 -5.294 10.592 1.00 92.25 94 MET A C 1
ATOM 728 O O . MET A 1 94 ? 1.466 -5.245 11.730 1.00 92.25 94 MET A O 1
ATOM 732 N N . GLN A 1 95 ? 0.256 -6.310 10.160 1.00 91.88 95 GLN A N 1
ATOM 733 C CA . GLN A 1 95 ? -0.041 -7.493 10.977 1.00 91.88 95 GLN A CA 1
ATOM 734 C C . GLN A 1 95 ? 1.198 -8.379 11.168 1.00 91.88 95 GLN A C 1
ATOM 736 O O . GLN A 1 95 ? 1.438 -8.893 12.259 1.00 91.88 95 GLN A O 1
ATOM 741 N N . ASN A 1 96 ? 1.996 -8.559 10.113 1.00 93.31 96 ASN A N 1
ATOM 742 C CA . ASN A 1 96 ? 3.210 -9.362 10.149 1.00 93.31 96 ASN A CA 1
ATOM 743 C C . ASN A 1 96 ? 4.283 -8.798 9.207 1.00 93.31 96 ASN A C 1
ATOM 745 O O . ASN A 1 96 ? 4.329 -9.131 8.023 1.00 93.31 96 ASN A O 1
ATOM 749 N N . ALA A 1 97 ? 5.232 -8.031 9.748 1.00 91.75 97 ALA A N 1
ATOM 750 C CA . ALA A 1 97 ? 6.312 -7.429 8.962 1.00 91.75 97 ALA A CA 1
ATOM 751 C C . ALA A 1 97 ? 7.200 -8.457 8.226 1.00 91.75 97 ALA A C 1
ATOM 753 O O . ALA A 1 97 ? 7.829 -8.130 7.216 1.00 91.75 97 ALA A O 1
ATOM 754 N N . SER A 1 98 ? 7.257 -9.712 8.694 1.00 93.94 98 SER A N 1
ATOM 755 C CA . SER A 1 98 ? 8.081 -10.752 8.062 1.00 93.94 98 SER A CA 1
ATOM 756 C C . SER A 1 98 ? 7.564 -11.191 6.686 1.00 93.94 98 SER A C 1
ATOM 758 O O . SER A 1 98 ? 8.366 -11.660 5.874 1.00 93.94 98 SER A O 1
ATOM 760 N N . ILE A 1 99 ? 6.284 -10.940 6.372 1.00 95.19 99 ILE A N 1
ATOM 761 C CA . ILE A 1 99 ? 5.655 -11.302 5.089 1.00 95.19 99 ILE A CA 1
ATOM 762 C C . ILE A 1 99 ? 6.367 -10.669 3.883 1.00 95.19 99 ILE A C 1
ATOM 764 O O . ILE A 1 99 ? 6.411 -11.234 2.788 1.00 95.19 99 ILE A O 1
ATOM 768 N N . LEU A 1 100 ? 6.998 -9.509 4.090 1.00 93.88 100 LEU A N 1
ATOM 769 C CA . LEU A 1 100 ? 7.732 -8.781 3.055 1.00 93.88 100 LEU A CA 1
ATOM 770 C C . LEU A 1 100 ? 8.992 -9.525 2.595 1.00 93.88 100 LEU A C 1
ATOM 772 O O . LEU A 1 100 ? 9.408 -9.367 1.447 1.00 93.88 100 LEU A O 1
ATOM 776 N N . ARG A 1 101 ? 9.568 -10.393 3.441 1.00 94.69 101 ARG A N 1
ATOM 777 C CA . ARG A 1 101 ? 10.701 -11.260 3.063 1.00 94.69 101 ARG A CA 1
ATOM 778 C C . ARG A 1 101 ? 10.289 -12.357 2.077 1.00 94.69 101 ARG A C 1
ATOM 780 O O . ARG A 1 101 ? 11.131 -12.853 1.333 1.00 94.69 101 ARG A O 1
ATOM 787 N N . SER A 1 102 ? 9.001 -12.691 2.037 1.00 95.25 102 SER A N 1
ATOM 788 C CA . SER A 1 102 ? 8.418 -13.747 1.205 1.00 95.25 102 SER A CA 1
ATOM 789 C C . SER A 1 102 ? 7.388 -13.198 0.216 1.00 95.25 102 SER A C 1
ATOM 791 O O . SER A 1 102 ? 6.430 -13.881 -0.140 1.00 95.25 102 SER A O 1
ATOM 793 N N . ILE A 1 103 ? 7.591 -11.975 -0.285 1.00 96.94 103 ILE A N 1
ATOM 794 C CA . ILE A 1 103 ? 6.582 -11.241 -1.062 1.00 96.94 103 ILE A CA 1
ATOM 795 C C . ILE A 1 103 ? 6.007 -12.021 -2.262 1.00 96.94 103 ILE A C 1
ATOM 797 O O . ILE A 1 103 ? 4.800 -12.007 -2.494 1.00 96.94 103 ILE A O 1
ATOM 801 N N . THR A 1 104 ? 6.841 -12.759 -3.003 1.00 96.88 104 THR A N 1
ATOM 802 C CA . THR A 1 104 ? 6.402 -13.539 -4.176 1.00 96.88 104 THR A CA 1
ATOM 803 C C . THR A 1 104 ? 5.734 -14.865 -3.826 1.00 96.88 104 THR A C 1
ATOM 805 O O . THR A 1 104 ? 4.981 -15.392 -4.644 1.00 96.88 104 THR A O 1
ATOM 808 N N . LYS A 1 105 ? 6.014 -15.409 -2.638 1.00 97.00 105 LYS A N 1
ATOM 809 C CA . LYS A 1 105 ? 5.551 -16.734 -2.200 1.00 97.00 105 LYS A CA 1
ATOM 810 C C . LYS A 1 105 ? 4.374 -16.673 -1.230 1.00 97.00 105 LYS A C 1
ATOM 812 O O . LYS A 1 105 ? 3.674 -17.669 -1.099 1.00 97.00 105 LYS A O 1
ATOM 817 N N . GLU A 1 106 ? 4.158 -15.530 -0.591 1.00 97.31 106 GLU A N 1
ATOM 818 C CA . GLU A 1 106 ? 3.165 -15.358 0.470 1.00 97.31 106 GLU A CA 1
ATOM 819 C C . GLU A 1 106 ? 2.284 -14.131 0.207 1.00 97.31 106 GLU A C 1
ATOM 821 O O . GLU A 1 106 ? 1.125 -14.291 -0.169 1.00 97.31 106 GLU A O 1
ATOM 826 N N . LEU A 1 107 ? 2.849 -12.916 0.249 1.00 98.12 107 LEU A N 1
ATOM 827 C CA . LEU A 1 107 ? 2.070 -11.675 0.125 1.00 98.12 107 LEU A CA 1
ATOM 828 C C . LEU A 1 107 ? 1.236 -11.610 -1.166 1.00 98.12 107 LEU A C 1
ATOM 830 O O . LEU A 1 107 ? 0.030 -11.372 -1.121 1.00 98.12 107 LEU A O 1
ATOM 834 N N . TYR A 1 108 ? 1.861 -11.809 -2.334 1.00 98.50 108 TYR A N 1
ATOM 835 C CA . TYR A 1 108 ? 1.133 -11.745 -3.603 1.00 98.50 108 TYR A CA 1
ATOM 836 C C . TYR A 1 108 ? 0.107 -12.875 -3.754 1.00 98.50 108 TYR A C 1
ATOM 838 O O . TYR A 1 108 ? -1.007 -12.571 -4.184 1.00 98.50 108 TYR A O 1
ATOM 846 N N . PRO A 1 109 ? 0.412 -14.147 -3.417 1.00 98.56 109 PRO A N 1
ATOM 847 C CA . PRO A 1 109 ? -0.604 -15.194 -3.327 1.00 98.56 109 PRO A CA 1
ATOM 848 C C . PRO A 1 109 ? -1.789 -14.874 -2.424 1.00 98.56 109 PRO A C 1
ATOM 850 O O . PRO A 1 109 ? -2.920 -15.144 -2.825 1.00 98.56 109 PRO A O 1
ATOM 853 N N . ASP A 1 110 ? -1.576 -14.275 -1.260 1.00 98.31 110 ASP A N 1
ATOM 854 C CA . ASP A 1 110 ? -2.671 -14.001 -0.329 1.00 98.31 110 ASP A CA 1
ATOM 855 C C . ASP A 1 110 ? -3.573 -12.868 -0.818 1.00 98.31 110 ASP A C 1
ATOM 857 O O . ASP A 1 110 ? -4.794 -13.026 -0.857 1.00 98.31 110 ASP A O 1
ATOM 861 N N . ILE A 1 111 ? -2.993 -11.784 -1.341 1.00 98.38 111 ILE A N 1
ATOM 862 C CA . ILE A 1 111 ? -3.764 -10.728 -2.014 1.00 98.38 111 ILE A CA 1
ATOM 863 C C . ILE A 1 111 ? -4.504 -11.306 -3.230 1.00 98.38 111 ILE A C 1
ATOM 865 O O . ILE A 1 111 ? -5.677 -11.007 -3.457 1.00 98.38 111 ILE A O 1
ATOM 869 N N . ALA A 1 112 ? -3.852 -12.168 -4.013 1.00 98.56 112 ALA A N 1
ATOM 870 C CA . ALA A 1 112 ? -4.463 -12.774 -5.188 1.00 98.56 112 ALA A CA 1
ATOM 871 C C . ALA A 1 112 ? -5.704 -13.609 -4.835 1.00 98.56 112 ALA A C 1
ATOM 873 O O . ALA A 1 112 ? -6.713 -13.504 -5.535 1.00 98.56 112 ALA A O 1
ATOM 874 N N . LYS A 1 113 ? -5.660 -14.364 -3.728 1.00 98.38 113 LYS A N 1
ATOM 875 C CA . LYS A 1 113 ? -6.820 -15.093 -3.190 1.00 98.38 113 LYS A CA 1
ATOM 876 C C . LYS A 1 113 ? -7.938 -14.138 -2.766 1.00 98.38 113 LYS A C 1
ATOM 878 O O . LYS A 1 113 ? -9.080 -14.361 -3.153 1.00 98.38 113 LYS A O 1
ATOM 883 N N . CYS A 1 114 ? -7.621 -13.062 -2.037 1.00 97.44 114 CYS A N 1
ATOM 884 C CA . CYS A 1 114 ? -8.619 -12.088 -1.576 1.00 97.44 114 CYS A CA 1
ATOM 885 C C . CYS A 1 114 ? -9.384 -11.412 -2.725 1.00 97.44 114 CYS A C 1
ATOM 887 O O . CYS A 1 114 ? -10.572 -11.137 -2.593 1.00 97.44 114 CYS A O 1
ATOM 889 N N . TYR A 1 115 ? -8.711 -11.148 -3.848 1.00 97.81 115 TYR A N 1
ATOM 890 C CA . TYR A 1 115 ? -9.276 -10.394 -4.973 1.00 97.81 115 TYR A CA 1
ATOM 891 C C . TYR A 1 115 ? -9.601 -11.249 -6.208 1.00 97.81 115 TYR A C 1
ATOM 893 O O . TYR A 1 115 ? -9.887 -10.689 -7.269 1.00 97.81 115 TYR A O 1
ATOM 901 N N . GLY A 1 116 ? -9.532 -12.583 -6.113 1.00 97.88 116 GLY A N 1
ATOM 902 C CA . GLY A 1 116 ? -9.841 -13.487 -7.228 1.00 97.88 116 GLY A CA 1
ATOM 903 C C . GLY A 1 116 ? -8.960 -13.263 -8.466 1.00 97.88 116 GLY A C 1
ATOM 904 O O . GLY A 1 116 ? -9.452 -13.230 -9.592 1.00 97.88 116 GLY A O 1
ATOM 905 N N . THR A 1 117 ? -7.656 -13.051 -8.271 1.00 98.44 117 THR A N 1
ATOM 906 C CA . THR A 1 117 ? -6.687 -12.767 -9.346 1.00 98.44 117 THR A CA 1
ATOM 907 C C . THR A 1 117 ? -5.458 -13.681 -9.243 1.00 98.44 117 THR A C 1
ATOM 909 O O . THR A 1 117 ? -5.482 -14.679 -8.530 1.00 98.44 117 THR A O 1
ATOM 912 N N . THR A 1 118 ? -4.381 -13.392 -9.980 1.00 98.56 118 THR A N 1
ATOM 913 C CA . THR A 1 118 ? -3.120 -14.153 -9.912 1.00 98.56 118 THR A CA 1
ATOM 914 C C . THR A 1 118 ? -2.015 -13.352 -9.217 1.00 98.56 118 THR A C 1
ATOM 916 O O . THR A 1 118 ? -1.987 -12.124 -9.354 1.00 98.56 118 THR A O 1
ATOM 919 N N . PRO A 1 119 ? -1.050 -14.007 -8.539 1.00 98.50 119 PRO A N 1
ATOM 920 C CA . PRO A 1 119 ? 0.061 -13.314 -7.875 1.00 98.50 119 PRO A CA 1
ATOM 921 C C . PRO A 1 119 ? 0.837 -12.388 -8.824 1.00 98.50 119 PRO A C 1
ATOM 923 O O . PRO A 1 119 ? 1.187 -11.267 -8.468 1.00 98.50 119 PRO A O 1
ATOM 926 N N . SER A 1 120 ? 1.038 -12.814 -10.076 1.00 98.44 120 SER A N 1
ATOM 927 C CA . SER A 1 120 ? 1.707 -12.008 -11.104 1.00 98.44 120 SER A CA 1
ATOM 928 C C . SER A 1 120 ? 0.920 -10.749 -11.485 1.00 98.44 120 SER A C 1
ATOM 930 O O . SER A 1 120 ? 1.519 -9.714 -11.769 1.00 98.44 120 SER A O 1
ATOM 932 N N . ARG A 1 121 ? -0.421 -10.806 -11.497 1.00 98.44 121 ARG A N 1
ATOM 933 C CA . ARG A 1 121 ? -1.265 -9.625 -11.743 1.00 98.44 121 ARG A CA 1
ATOM 934 C C . ARG A 1 121 ? -1.225 -8.653 -10.569 1.00 98.44 121 ARG A C 1
ATOM 936 O O . ARG A 1 121 ? -1.219 -7.450 -10.814 1.00 98.44 121 ARG A O 1
ATOM 943 N N . VAL A 1 122 ? -1.165 -9.163 -9.337 1.00 98.69 122 VAL A N 1
ATOM 944 C CA . VAL A 1 122 ? -0.981 -8.343 -8.129 1.00 98.69 122 VAL A CA 1
ATOM 945 C C . VAL A 1 122 ? 0.339 -7.583 -8.209 1.00 98.69 122 VAL A C 1
ATOM 947 O O . VAL A 1 122 ? 0.336 -6.356 -8.178 1.00 98.69 122 VAL A O 1
ATOM 950 N N . GLU A 1 123 ? 1.447 -8.301 -8.406 1.00 98.44 123 GLU A N 1
ATOM 951 C CA . GLU A 1 123 ? 2.790 -7.722 -8.524 1.00 98.44 123 GLU A CA 1
ATOM 952 C C . GLU A 1 123 ? 2.834 -6.618 -9.586 1.00 98.44 123 GLU A C 1
ATOM 954 O O . GLU A 1 123 ? 3.235 -5.487 -9.303 1.00 98.44 123 GLU A O 1
ATOM 959 N N . ARG A 1 124 ? 2.354 -6.931 -10.795 1.00 98.25 124 ARG A N 1
ATOM 960 C CA . ARG A 1 124 ? 2.367 -6.005 -11.927 1.00 98.25 124 ARG A CA 1
ATOM 961 C C . ARG A 1 124 ? 1.522 -4.762 -11.652 1.00 98.25 124 ARG A C 1
ATOM 963 O O . ARG A 1 124 ? 1.939 -3.659 -11.988 1.00 98.25 124 ARG A O 1
ATOM 970 N N . ALA A 1 125 ? 0.338 -4.925 -11.065 1.00 98.44 125 ALA A N 1
ATOM 971 C CA . ALA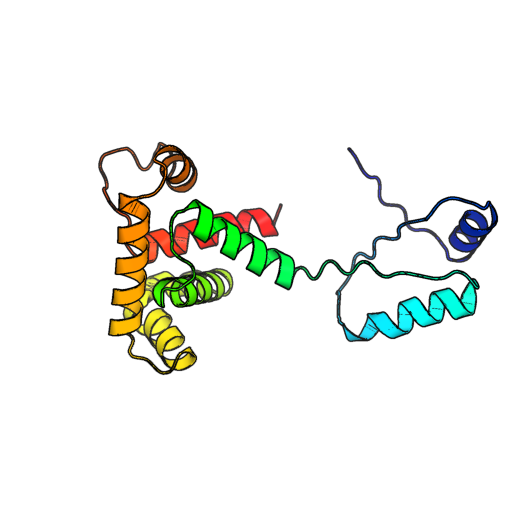 A 1 125 ? -0.545 -3.806 -10.756 1.00 98.44 125 ALA A CA 1
ATOM 972 C C . ALA A 1 125 ? 0.048 -2.880 -9.683 1.00 98.44 125 ALA A C 1
ATOM 974 O O . ALA A 1 125 ? -0.039 -1.663 -9.835 1.00 98.44 125 ALA A O 1
ATOM 975 N N . ILE A 1 126 ? 0.688 -3.438 -8.648 1.00 98.25 126 ILE A N 1
ATOM 976 C CA . ILE A 1 126 ? 1.405 -2.658 -7.627 1.00 98.25 126 ILE A CA 1
ATOM 977 C C . ILE A 1 126 ? 2.570 -1.897 -8.268 1.00 98.25 126 ILE A C 1
ATOM 979 O O . ILE A 1 126 ? 2.691 -0.689 -8.078 1.00 98.25 126 ILE A O 1
ATOM 983 N N . ARG A 1 127 ? 3.379 -2.567 -9.096 1.00 97.44 127 ARG A N 1
ATOM 984 C CA . ARG A 1 127 ? 4.510 -1.934 -9.788 1.00 97.44 127 ARG A CA 1
ATOM 985 C C . ARG A 1 127 ? 4.072 -0.752 -10.649 1.00 97.44 127 ARG A C 1
ATOM 987 O O . ARG A 1 127 ? 4.666 0.318 -10.564 1.00 97.44 127 ARG A O 1
ATOM 994 N N . HIS A 1 128 ? 3.016 -0.934 -11.444 1.00 96.12 128 HIS A N 1
ATOM 995 C CA . HIS A 1 128 ? 2.467 0.129 -12.295 1.00 96.12 128 HIS A CA 1
ATOM 996 C C . HIS A 1 128 ? 1.924 1.306 -11.485 1.00 96.12 128 HIS A C 1
ATOM 998 O O . HIS A 1 128 ? 2.081 2.454 -11.900 1.00 96.12 128 HIS A O 1
ATOM 1004 N N . ALA A 1 129 ? 1.306 1.040 -10.331 1.00 95.56 129 ALA A N 1
ATOM 1005 C CA . ALA A 1 129 ? 0.828 2.081 -9.426 1.00 95.56 129 ALA A CA 1
ATOM 1006 C C . ALA A 1 129 ? 1.989 2.922 -8.872 1.00 95.56 129 ALA A C 1
ATOM 1008 O O . ALA A 1 129 ? 1.949 4.147 -8.972 1.00 95.56 129 ALA A O 1
ATOM 1009 N N . ILE A 1 130 ? 3.041 2.264 -8.372 1.00 93.12 130 ILE A N 1
ATOM 1010 C CA . ILE A 1 130 ? 4.243 2.923 -7.838 1.00 93.12 130 ILE A CA 1
ATOM 1011 C C . ILE A 1 130 ? 4.958 3.710 -8.933 1.00 93.12 130 ILE A C 1
ATOM 1013 O O . ILE A 1 130 ? 5.353 4.845 -8.714 1.00 93.12 130 ILE A O 1
ATOM 1017 N N . GLU A 1 131 ? 5.089 3.153 -10.134 1.00 91.31 131 GLU A N 1
ATOM 1018 C CA . GLU A 1 131 ? 5.720 3.837 -11.264 1.00 91.31 131 GLU A CA 1
ATOM 1019 C C . GLU A 1 131 ? 4.952 5.078 -11.715 1.00 91.31 131 GLU A C 1
ATOM 1021 O O . GLU A 1 131 ? 5.547 6.122 -11.976 1.00 91.31 131 GLU A O 1
ATOM 1026 N N . THR A 1 132 ? 3.625 4.988 -11.756 1.00 90.31 132 THR A N 1
ATOM 1027 C CA . THR A 1 132 ? 2.774 6.132 -12.093 1.00 90.31 132 THR A CA 1
ATOM 1028 C C . THR A 1 132 ? 2.900 7.239 -11.049 1.00 90.31 132 THR A C 1
ATOM 1030 O O . THR A 1 132 ? 3.003 8.406 -11.420 1.00 90.31 132 THR A O 1
ATOM 1033 N N . ALA A 1 133 ? 2.921 6.878 -9.764 1.00 88.94 133 ALA A N 1
ATOM 1034 C CA . ALA A 1 133 ? 3.127 7.815 -8.664 1.00 88.94 133 ALA A CA 1
ATOM 1035 C C . ALA A 1 133 ? 4.535 8.415 -8.664 1.00 88.94 133 ALA A C 1
ATOM 1037 O O . ALA A 1 133 ? 4.681 9.619 -8.502 1.00 88.94 133 ALA A O 1
ATOM 1038 N N . TRP A 1 134 ? 5.568 7.615 -8.927 1.00 86.12 134 TRP A N 1
ATOM 1039 C CA . TRP A 1 134 ? 6.953 8.082 -8.960 1.00 86.12 134 TRP A CA 1
ATOM 1040 C C . TRP A 1 134 ? 7.176 9.149 -10.036 1.00 86.12 134 TRP A C 1
ATOM 1042 O O . TRP A 1 134 ? 7.821 10.161 -9.785 1.00 86.12 134 TRP A O 1
ATOM 1052 N N . ASN A 1 135 ? 6.574 8.962 -11.214 1.00 82.12 135 ASN A N 1
ATOM 1053 C CA . ASN A 1 135 ? 6.694 9.893 -12.338 1.00 82.12 135 ASN A CA 1
ATOM 1054 C C . ASN A 1 135 ? 5.831 11.163 -12.198 1.00 82.12 135 ASN A C 1
ATOM 1056 O O . ASN A 1 135 ? 6.016 12.100 -12.970 1.00 82.12 135 ASN A O 1
ATOM 1060 N N . ARG A 1 136 ? 4.846 11.181 -11.288 1.00 80.38 136 ARG A N 1
ATOM 1061 C CA . ARG A 1 136 ? 3.871 12.283 -11.134 1.00 80.38 136 ARG A CA 1
ATOM 1062 C C . ARG A 1 136 ? 3.942 12.998 -9.785 1.00 80.38 136 ARG A C 1
ATOM 1064 O O . ARG A 1 136 ? 3.441 14.112 -9.679 1.00 80.38 136 ARG A O 1
ATOM 1071 N N . GLY A 1 137 ? 4.456 12.332 -8.757 1.00 68.62 137 GLY A N 1
ATOM 1072 C CA . GLY A 1 137 ? 4.443 12.804 -7.379 1.00 68.62 137 GLY A CA 1
ATOM 1073 C C . GLY A 1 137 ? 5.388 13.982 -7.160 1.00 68.62 137 GLY A C 1
ATOM 1074 O O . GLY A 1 137 ? 6.371 14.145 -7.881 1.00 68.62 137 GLY A O 1
ATOM 1075 N N . SER A 1 138 ? 5.085 14.800 -6.148 1.00 68.19 138 SER A N 1
ATOM 1076 C CA . SER A 1 138 ? 5.990 15.867 -5.717 1.00 68.19 138 SER A CA 1
ATOM 1077 C C . SER A 1 138 ? 7.273 15.253 -5.164 1.00 68.19 138 SER A C 1
ATOM 1079 O O . SER A 1 138 ? 7.209 14.406 -4.270 1.00 68.19 138 SER A O 1
ATOM 1081 N N . ILE A 1 139 ? 8.421 15.704 -5.676 1.00 70.75 139 ILE A N 1
ATOM 1082 C CA . ILE A 1 139 ? 9.752 15.304 -5.198 1.00 70.75 139 ILE A CA 1
ATOM 1083 C C . ILE A 1 139 ? 9.850 15.520 -3.682 1.00 70.75 139 ILE A C 1
ATOM 1085 O O . ILE A 1 139 ? 10.359 14.662 -2.980 1.00 70.75 139 ILE A O 1
ATOM 1089 N N . GLU A 1 140 ? 9.246 16.587 -3.157 1.00 70.69 140 GLU A N 1
ATOM 1090 C CA . GLU A 1 140 ? 9.246 16.899 -1.721 1.00 70.69 140 GLU A CA 1
ATOM 1091 C C . GLU A 1 140 ? 8.545 15.826 -0.873 1.00 70.69 140 GLU A C 1
ATOM 1093 O O . GLU A 1 140 ? 9.008 15.479 0.209 1.00 70.69 140 GLU A O 1
ATOM 1098 N N . LEU A 1 141 ? 7.431 15.272 -1.365 1.00 69.06 141 LEU A N 1
ATOM 1099 C CA . LEU A 1 141 ? 6.662 14.255 -0.641 1.00 69.06 141 LEU A CA 1
ATOM 1100 C C . LEU A 1 141 ? 7.315 12.873 -0.762 1.00 69.06 141 LEU A C 1
ATOM 1102 O O . LEU A 1 141 ? 7.182 12.040 0.132 1.00 69.06 141 LEU A O 1
ATOM 1106 N N . GLN A 1 142 ? 8.036 12.638 -1.862 1.00 71.00 142 GLN A N 1
ATOM 1107 C CA . GLN A 1 142 ? 8.923 11.488 -2.005 1.00 71.00 142 GLN A CA 1
ATOM 1108 C C . GLN A 1 142 ? 10.109 11.621 -1.034 1.00 71.00 142 GLN A C 1
ATOM 1110 O O . GLN A 1 142 ? 10.372 10.692 -0.280 1.00 71.00 142 GLN A O 1
ATOM 1115 N N . ASP A 1 143 ? 10.761 12.776 -0.952 1.00 71.94 143 ASP A N 1
ATOM 1116 C CA . ASP A 1 143 ? 11.890 13.002 -0.046 1.00 71.94 143 ASP A CA 1
ATOM 1117 C C . ASP A 1 143 ? 11.494 12.894 1.439 1.00 71.94 143 ASP A C 1
ATOM 1119 O O . ASP A 1 143 ? 12.249 12.318 2.222 1.00 71.94 143 ASP A O 1
ATOM 1123 N N . ASP A 1 144 ? 10.296 13.353 1.834 1.00 74.06 144 ASP A N 1
ATOM 1124 C CA . ASP A 1 144 ? 9.738 13.138 3.188 1.00 74.06 144 ASP A CA 1
ATOM 1125 C C . ASP A 1 144 ? 9.546 11.647 3.508 1.00 74.06 144 ASP A C 1
ATOM 1127 O O . ASP A 1 144 ? 9.766 11.188 4.629 1.00 74.06 144 ASP A O 1
ATOM 1131 N N . LEU A 1 145 ? 9.141 10.869 2.506 1.00 67.62 145 LEU A N 1
ATOM 1132 C CA . LEU A 1 145 ? 8.897 9.438 2.633 1.00 67.62 145 LEU A CA 1
ATOM 1133 C C . LEU A 1 145 ? 10.159 8.604 2.684 1.00 67.62 145 LEU A C 1
ATOM 1135 O O . LEU A 1 145 ? 10.257 7.672 3.482 1.00 67.62 145 LEU A O 1
ATOM 1139 N N . PHE A 1 146 ? 11.068 8.890 1.760 1.00 67.25 146 PHE A N 1
ATOM 1140 C CA . PHE A 1 146 ? 12.246 8.082 1.508 1.00 67.25 146 PHE A CA 1
ATOM 1141 C C . PHE A 1 146 ? 13.450 8.575 2.321 1.00 67.25 146 PHE A C 1
ATOM 1143 O O . PHE A 1 146 ? 14.369 7.801 2.578 1.00 67.25 146 PHE A O 1
ATOM 1150 N N . GLY A 1 147 ? 13.398 9.802 2.845 1.00 60.28 147 GLY A N 1
ATOM 1151 C CA . GLY A 1 147 ? 14.444 10.416 3.650 1.00 60.28 147 GLY A CA 1
ATOM 1152 C C . GLY A 1 147 ? 15.668 10.797 2.818 1.00 60.28 147 GLY A C 1
ATOM 1153 O O . GLY A 1 147 ? 16.072 10.098 1.890 1.00 60.28 147 GLY A O 1
ATOM 1154 N N . THR A 1 148 ? 16.347 11.874 3.212 1.00 45.62 148 THR A N 1
ATOM 1155 C CA . THR A 1 148 ? 17.576 12.381 2.568 1.00 45.62 148 THR A CA 1
ATOM 1156 C C . THR A 1 148 ? 18.733 11.364 2.552 1.00 45.62 148 THR A C 1
ATOM 1158 O O . THR A 1 148 ? 19.681 11.517 1.781 1.00 45.62 148 THR A O 1
ATOM 1161 N N . THR A 1 149 ? 18.664 10.301 3.367 1.00 47.41 149 THR A N 1
ATOM 1162 C CA . THR A 1 149 ? 19.650 9.204 3.407 1.00 47.41 149 THR A CA 1
ATOM 1163 C C . THR A 1 149 ? 19.402 8.134 2.338 1.00 47.41 149 THR A C 1
ATOM 1165 O O . THR A 1 149 ? 20.355 7.486 1.900 1.00 47.41 149 THR A O 1
ATOM 1168 N N . ILE A 1 150 ? 18.178 8.008 1.805 1.00 51.91 150 ILE A N 1
ATOM 1169 C CA . ILE A 1 150 ? 17.940 7.360 0.501 1.00 51.91 150 ILE A CA 1
ATOM 1170 C C . ILE A 1 150 ? 18.212 8.413 -0.581 1.00 51.91 150 ILE A C 1
ATOM 1172 O O . ILE A 1 150 ? 17.393 8.752 -1.423 1.00 51.91 150 ILE A O 1
ATOM 1176 N N . SER A 1 151 ? 19.418 8.971 -0.492 1.00 43.06 151 SER A N 1
ATOM 1177 C CA . SER A 1 151 ? 20.044 9.865 -1.451 1.00 43.06 151 SER A CA 1
ATOM 1178 C C . SER A 1 151 ? 19.729 9.434 -2.881 1.00 43.06 151 SER A C 1
ATOM 1180 O O . SER A 1 151 ? 19.946 8.270 -3.215 1.00 43.06 151 SER A O 1
ATOM 1182 N N . ASN A 1 152 ? 19.169 10.357 -3.673 1.00 42.81 152 ASN A N 1
ATOM 1183 C CA . ASN A 1 152 ? 19.479 10.820 -5.046 1.00 42.81 152 ASN A CA 1
ATOM 1184 C C . ASN A 1 152 ? 20.221 9.894 -6.051 1.00 42.81 152 ASN A C 1
ATOM 1186 O O . ASN A 1 152 ? 20.649 10.345 -7.107 1.00 42.81 152 ASN A O 1
ATOM 1190 N N . MET A 1 153 ? 20.382 8.610 -5.752 1.00 47.50 153 MET A N 1
ATOM 1191 C CA . MET A 1 153 ? 21.271 7.626 -6.375 1.00 47.50 153 MET A CA 1
ATOM 1192 C C . MET A 1 153 ? 20.598 6.250 -6.529 1.00 47.50 153 MET A C 1
ATOM 1194 O O . MET A 1 153 ? 21.095 5.430 -7.296 1.00 47.50 153 MET A O 1
ATOM 1198 N N . LYS A 1 154 ? 19.476 5.966 -5.841 1.00 58.91 154 LYS A N 1
ATOM 1199 C CA . LYS A 1 154 ? 18.835 4.631 -5.859 1.00 58.91 154 LYS A CA 1
ATOM 1200 C C . LYS A 1 154 ? 17.621 4.454 -6.781 1.00 58.91 154 LYS A C 1
ATOM 1202 O O . LYS A 1 154 ? 17.214 3.317 -7.002 1.00 58.91 154 LYS A O 1
ATOM 1207 N N . GLY A 1 155 ? 17.106 5.516 -7.401 1.00 71.81 155 GLY A N 1
ATOM 1208 C CA . GLY A 1 155 ? 15.994 5.406 -8.354 1.00 71.81 155 GLY A CA 1
ATOM 1209 C C . GLY A 1 155 ? 14.672 4.934 -7.722 1.00 71.81 155 GLY A C 1
ATOM 1210 O O . GLY A 1 155 ? 14.527 4.900 -6.504 1.00 71.81 155 GLY A O 1
ATOM 1211 N N . LYS A 1 156 ? 13.686 4.611 -8.570 1.00 83.56 156 LYS A N 1
ATOM 1212 C CA . LYS A 1 156 ? 12.323 4.190 -8.185 1.00 83.56 156 LYS A CA 1
ATOM 1213 C C . LYS A 1 156 ? 12.350 2.994 -7.207 1.00 83.56 156 LYS A C 1
ATOM 1215 O O . LYS A 1 156 ? 12.992 1.995 -7.539 1.00 83.56 156 LYS A O 1
ATOM 1220 N N . PRO A 1 157 ? 11.612 3.029 -6.079 1.00 88.19 157 PRO A N 1
ATOM 1221 C CA . PRO A 1 157 ? 11.593 1.942 -5.105 1.00 88.19 157 PRO A CA 1
ATOM 1222 C C . PRO A 1 157 ? 10.976 0.671 -5.693 1.00 88.19 157 PRO A C 1
ATOM 1224 O O . PRO A 1 157 ? 10.082 0.711 -6.547 1.00 88.19 157 PRO A O 1
ATOM 1227 N N . THR A 1 158 ? 11.420 -0.482 -5.202 1.00 91.62 158 THR A N 1
ATOM 1228 C CA . THR A 1 158 ? 10.757 -1.760 -5.473 1.00 91.62 158 THR A CA 1
ATOM 1229 C C . THR A 1 158 ? 9.412 -1.843 -4.745 1.00 91.62 158 THR A C 1
ATOM 1231 O O . THR A 1 158 ? 9.175 -1.147 -3.758 1.00 91.62 158 THR A O 1
ATOM 1234 N N . ASN A 1 159 ? 8.526 -2.745 -5.184 1.00 95.69 159 ASN A N 1
ATOM 1235 C CA . ASN A 1 159 ? 7.229 -2.951 -4.526 1.00 95.69 159 ASN A CA 1
ATOM 1236 C C . ASN A 1 159 ? 7.379 -3.238 -3.022 1.00 95.69 159 ASN A C 1
ATOM 1238 O O . ASN A 1 159 ? 6.640 -2.683 -2.215 1.00 95.69 159 ASN A O 1
ATOM 1242 N N . GLY A 1 160 ? 8.333 -4.100 -2.652 1.00 94.12 160 GLY A N 1
ATOM 1243 C CA . GLY A 1 160 ? 8.567 -4.480 -1.260 1.00 94.12 160 GLY A CA 1
ATOM 1244 C C . GLY A 1 160 ? 9.076 -3.317 -0.412 1.00 94.12 160 GLY A C 1
ATOM 1245 O O . GLY A 1 160 ? 8.556 -3.109 0.679 1.00 94.12 160 GLY A O 1
ATOM 1246 N N . GLU A 1 161 ? 10.029 -2.532 -0.928 1.00 91.75 161 GLU A N 1
ATOM 1247 C CA . GLU A 1 161 ? 10.524 -1.322 -0.254 1.00 91.75 161 GLU A CA 1
ATOM 1248 C C . GLU A 1 161 ? 9.393 -0.313 -0.050 1.00 91.75 161 GLU A C 1
ATOM 1250 O O . GLU A 1 161 ? 9.177 0.152 1.063 1.00 91.75 161 GLU A O 1
ATOM 1255 N N . PHE A 1 162 ? 8.607 -0.046 -1.093 1.00 92.75 162 PHE A N 1
ATOM 1256 C CA . PHE A 1 162 ? 7.479 0.877 -1.014 1.00 92.75 162 PHE A CA 1
ATOM 1257 C C . PHE A 1 162 ? 6.464 0.465 0.065 1.00 92.75 162 PHE A C 1
ATOM 1259 O O . PHE A 1 162 ? 6.089 1.278 0.909 1.00 92.75 162 PHE A O 1
ATOM 1266 N N . ILE A 1 163 ? 6.052 -0.808 0.080 1.00 95.38 163 ILE A N 1
ATOM 1267 C CA . ILE A 1 163 ? 5.108 -1.328 1.081 1.00 95.38 163 ILE A CA 1
ATOM 1268 C C . ILE A 1 163 ? 5.718 -1.256 2.487 1.00 95.38 163 ILE A C 1
ATOM 1270 O O . ILE A 1 163 ? 5.036 -0.823 3.415 1.00 95.38 163 ILE A O 1
ATOM 1274 N N . ALA A 1 164 ? 6.989 -1.643 2.648 1.00 92.75 164 ALA A N 1
ATOM 1275 C CA . ALA A 1 164 ? 7.683 -1.619 3.936 1.00 92.75 164 ALA A CA 1
ATOM 1276 C C . ALA A 1 164 ? 7.691 -0.218 4.553 1.00 92.75 164 ALA A C 1
ATOM 1278 O O . ALA A 1 164 ? 7.407 -0.059 5.737 1.00 92.75 164 ALA A O 1
ATOM 1279 N N . MET A 1 165 ? 7.993 0.794 3.744 1.00 89.88 165 MET A N 1
ATOM 1280 C CA . MET A 1 165 ? 8.169 2.165 4.215 1.00 89.88 165 MET A CA 1
ATOM 1281 C C . MET A 1 165 ? 6.851 2.807 4.626 1.00 89.88 165 MET A C 1
ATOM 1283 O O . MET A 1 165 ? 6.782 3.450 5.673 1.00 89.88 165 MET A O 1
ATOM 1287 N N . ILE A 1 166 ? 5.782 2.578 3.859 1.00 91.56 166 ILE A N 1
ATOM 1288 C CA . ILE A 1 166 ? 4.457 3.051 4.263 1.00 91.56 166 ILE A CA 1
ATOM 1289 C C . ILE A 1 166 ? 3.992 2.294 5.511 1.00 91.56 166 ILE A C 1
ATOM 1291 O O . ILE A 1 166 ? 3.552 2.926 6.467 1.00 91.56 166 ILE A O 1
ATOM 1295 N N . ALA A 1 167 ? 4.151 0.969 5.559 1.00 92.12 167 ALA A N 1
ATOM 1296 C CA . ALA A 1 167 ? 3.787 0.189 6.741 1.00 92.12 167 ALA A CA 1
ATOM 1297 C C . ALA A 1 167 ? 4.545 0.644 8.002 1.00 92.12 167 ALA A C 1
ATOM 1299 O O . ALA A 1 167 ? 3.962 0.663 9.082 1.00 92.12 167 ALA A O 1
ATOM 1300 N N . GLU A 1 168 ? 5.818 1.033 7.885 1.00 89.00 168 GLU A N 1
ATOM 1301 C CA . GLU A 1 168 ? 6.597 1.588 8.998 1.00 89.00 168 GLU A CA 1
ATOM 1302 C C . GLU A 1 168 ? 6.072 2.957 9.448 1.00 89.00 168 GLU A C 1
ATOM 1304 O O . GLU A 1 168 ? 5.847 3.159 10.641 1.00 89.00 168 GLU A O 1
ATOM 1309 N N . LYS A 1 169 ? 5.800 3.875 8.507 1.00 86.88 169 LYS A N 1
ATOM 1310 C CA . LYS A 1 169 ? 5.265 5.212 8.822 1.00 86.88 169 LYS A CA 1
ATOM 1311 C C . LYS A 1 169 ? 3.953 5.124 9.598 1.00 86.88 169 LYS A C 1
ATOM 1313 O O . LYS A 1 169 ? 3.790 5.799 10.611 1.00 86.88 169 LYS A O 1
ATOM 1318 N N . PHE A 1 170 ? 3.043 4.260 9.157 1.00 87.50 170 PHE A N 1
ATOM 1319 C CA . PHE A 1 170 ? 1.766 4.056 9.838 1.00 87.50 170 PHE A CA 1
ATOM 1320 C C . PHE A 1 170 ? 1.932 3.362 11.194 1.00 87.50 170 PHE A C 1
ATOM 1322 O O . PHE A 1 170 ? 1.237 3.719 12.140 1.00 87.50 170 PHE A O 1
ATOM 1329 N N . ARG A 1 171 ? 2.888 2.435 11.337 1.00 84.88 171 ARG A N 1
ATOM 1330 C CA . ARG A 1 171 ? 3.172 1.791 12.629 1.00 84.88 171 ARG A CA 1
ATOM 1331 C C . ARG A 1 171 ? 3.633 2.797 13.682 1.00 84.88 171 ARG A C 1
ATOM 1333 O O . ARG A 1 171 ? 3.164 2.743 14.815 1.00 84.88 171 ARG A O 1
ATOM 1340 N N . LEU A 1 172 ? 4.497 3.740 13.305 1.00 81.25 172 LEU A N 1
ATOM 1341 C CA . LEU A 1 172 ? 4.951 4.803 14.208 1.00 81.25 172 LEU A CA 1
ATOM 1342 C C . LEU A 1 172 ? 3.807 5.736 14.627 1.00 81.25 172 LEU A C 1
ATOM 1344 O O . LEU A 1 172 ? 3.756 6.144 15.780 1.00 81.25 172 LEU A O 1
ATOM 1348 N N . GLN A 1 173 ? 2.862 6.022 13.726 1.00 74.19 173 GLN A N 1
ATOM 1349 C CA . GLN A 1 173 ? 1.686 6.849 14.027 1.00 74.19 173 GLN A CA 1
ATOM 1350 C C . GLN A 1 173 ? 0.662 6.153 14.931 1.00 74.19 173 GLN A C 1
ATOM 1352 O O . GLN A 1 173 ? -0.078 6.832 15.626 1.00 74.19 173 GLN A O 1
ATOM 1357 N N . THR A 1 174 ? 0.603 4.818 14.926 1.00 68.31 174 THR A N 1
ATOM 1358 C CA . THR A 1 174 ? -0.295 4.061 15.819 1.00 68.31 174 THR A CA 1
ATOM 1359 C C . THR A 1 174 ? 0.250 3.870 17.236 1.00 68.31 174 THR A C 1
ATOM 1361 O O . THR A 1 174 ? -0.510 3.509 18.128 1.00 68.31 174 THR A O 1
ATOM 1364 N N . VAL A 1 175 ? 1.560 4.051 17.440 1.00 57.88 175 VAL A N 1
ATOM 1365 C CA . VAL A 1 175 ? 2.237 3.849 18.738 1.00 57.88 175 VAL A CA 1
ATOM 1366 C C . VAL A 1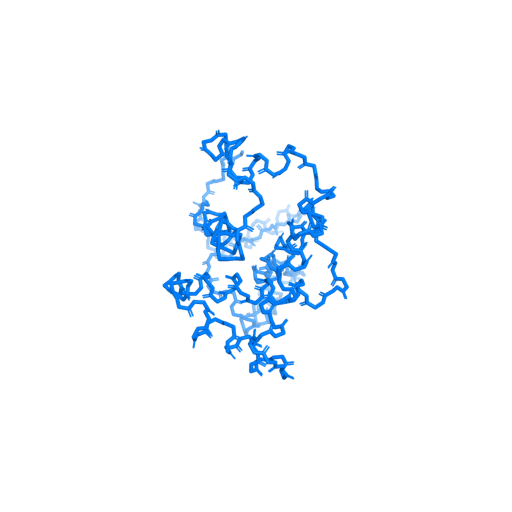 175 ? 2.512 5.179 19.461 1.00 57.88 175 VAL A C 1
ATOM 1368 O O . VAL A 1 175 ? 2.789 5.165 20.660 1.00 57.88 175 VAL A O 1
ATOM 1371 N N . ALA A 1 176 ? 2.443 6.307 18.748 1.00 42.12 176 ALA A N 1
ATOM 1372 C CA . ALA A 1 176 ? 2.648 7.662 19.268 1.00 42.12 176 ALA A CA 1
ATOM 1373 C C . ALA A 1 176 ? 1.332 8.311 19.720 1.00 42.12 176 ALA A C 1
ATOM 1375 O O . ALA A 1 176 ? 1.377 9.044 20.735 1.00 42.12 176 ALA A O 1
#

Foldseek 3Di:
DDDDDDDDDPVVVLVVPVVDDDDDDDDDDDDPPVVCPVVVQVVCCVPRVDRDDDPDPPVVVVLVVVLLVLLVLLVQDPPFPLNVLLVQLLVVCLVPVCVLVVCQPGSLVVSCVVVVHHSVVNQVRVVVRQVSSLVPHDPVSVCVQCPCVVDPPPPRDHSSRVSSSVSVVVNVVVVD

Radius of gyration: 22.5 Å; chains: 1; bounding box: 54×42×54 Å

pLDDT: mean 76.59, std 19.01, range [33.44, 98.69]

=== Feature glossary ===
The record interleaves many kinds of information about one protein. Here is each kind framed as the question it answers.

Q: What does the local fold look like, residue by residue?
A: The Foldseek 3Di string encodes local tertiary geometry as a 20-letter alphabet — one character per residue — derived from the relative positions of nearby Cα atoms. Unlike the amino-acid sequence, 3Di is a direct function of the 3D structure, so two proteins with the same fold have similar 3Di strings even at low sequence identity.

Q: Which residues are in helices, strands, or loops?
A: The SS8 string is DSSP's per-residue secondary-structure call. α-helix (H) means an i→i+4 H-bond ladder; β-strand (E) means the residue participates in a β-sheet; 3₁₀ (G) and π (I) are tighter and wider helices; T/S are turns/bends; '-' is loop.

Q: How big and how compact is the whole molecule?
A: Radius of gyration (Rg) is the root-mean-square distance of Cα atoms from their centroid — a single number for overall size and compactness. A globular domain of N residues has Rg ≈ 2.2·N^0.38 Å; an extended or disordered chain has a much larger Rg. The Cα contact count is the number of residue pairs whose Cα atoms are within 8 Å and are more than four positions apart in sequence — a standard proxy for tertiary packing density. The bounding box is the smallest axis-aligned box enclosing all Cα atoms.

Q: Where is each backbone atom in 3D?
A: Structure coordinates are given as an mmCIF _atom_site loop: one row per atom with element, residue name, chain id, sequence number, and x/y/z position in Å. Only the four main-chain atoms per residue are included here; side chains are omitted to keep the record compact.

Q: What is the amino-acid chain?
A: Primary structure: the covalent order of the twenty standard amino acids along the backbone. Two proteins with the same sequence will (almost always) fold to the same structure; two with 30% identity often share a fold but not the details.

Q: What if only a Cα trace is available?
A: Three-state secondary structure (P-SEA) collapses the eight DSSP classes into helix (a), strand (b), and coil (c). P-SEA assigns these from Cα geometry alone — distances and angles — without requiring backbone oxygens, so it works on any Cα trace.

Q: What family and function is it annotated with?
A: Database cross-references. InterPro integrates a dozen domain/family signature databases into unified entries with residue-range hits. GO terms attach function/process/location labels with evidence codes. CATH codes position the fold in a four-level structural taxonomy. Organism is the NCBI-taxonomy species name.

Q: How confident is the AlphaFold model at each residue?
A: pLDDT is the predicted lDDT-Cα score: AlphaFold's confidence that the local environment of each residue (all inter-atomic distances within 15 Å) is correctly placed. It is a per-residue number between 0 and 100, with higher meaning more reliable.

Q: How mobile is each atom in the crystal?
A: B-factor (Debye–Waller factor) reflects atomic displacement in the crystal lattice. It is an experimental observable (units Å²), not a prediction; low values mean the atom is pinned down, high values mean it moves or is heterogeneous across the crystal.

Q: Which residues are buried vs exposed?
A: SASA measures how much of the protein is reachable by solvent. It is computed by rolling a water-sized probe over the atomic surface and summing the exposed area (Å²). Per-residue SASA distinguishes core (buried, low SASA) from surface (exposed, high SASA) residues; total SASA is a whole-molecule size measure.

Q: What do the diagnostic plots show?
A: Plot images: a contact map (which residues are close in 3D, as an N×N binary image), a Ramachandran scatter (backbone torsion angles, revealing secondary-structure composition at a glance), and — for AlphaFold structures — a PAE heatmap (pairwise prediction confidence).

Q: What known structures does this most resemble?
A: The Foldseek neighbor list gives the closest experimentally determined structures in the PDB, ranked by structural alignment. TM-score near 1 means near-identical fold; near 0.3 means only rough topology match. This is how one finds what a novel AlphaFold prediction most resembles in the solved-structure universe.

Q: Are the domains correctly placed relative to each other?
A: Predicted aligned error is AlphaFold's pairwise confidence. Unlike pLDDT (per-residue), PAE is per-residue-pair and captures whether two parts of the structure are correctly placed relative to each other. Units are ångströms of expected positional error.

Q: What do the rendered images show?
A: Structure images are PyMOL renders from six orthogonal camera directions. Cartoon representation draws helices as coils and strands as arrows; sticks shows the backbone as bonds; surface shows the solvent-excluded envelope. Rainbow coloring maps sequence position to hue (blue→red, N→C); chain coloring assigns a distinct color per polypeptide.

Q: What are the backbone torsion angles?
A: φ (phi) and ψ (psi) are the two rotatable backbone dihedrals per residue: φ is the C(i-1)–N–Cα–C torsion, ψ is the N–Cα–C–N(i+1) torsion, both in degrees on (−180°, 180°]. α-helical residues cluster near (−60°, −45°); β-strand residues near (−120°, +130°). A Ramachandran plot is simply a scatter of (φ, ψ) for every residue.